Protein AF-A0A0F9E1B1-F1 (afdb_monomer_lite)

Organism: NCBI:txid412755

Structure (mmCIF, N/CA/C/O backbone):
data_AF-A0A0F9E1B1-F1
#
_entry.id   AF-A0A0F9E1B1-F1
#
loop_
_atom_site.group_PDB
_atom_site.id
_atom_site.type_symbol
_atom_site.label_atom_id
_atom_site.label_alt_id
_atom_site.label_comp_id
_atom_site.label_asym_id
_atom_site.label_entity_id
_atom_site.label_seq_id
_atom_site.pdbx_PDB_ins_code
_atom_site.Cartn_x
_atom_site.Cartn_y
_atom_site.Cartn_z
_atom_site.occupancy
_atom_site.B_iso_or_equiv
_atom_site.auth_seq_id
_atom_site.auth_comp_id
_atom_site.auth_asym_id
_atom_site.auth_atom_id
_atom_site.pdbx_PDB_model_num
ATOM 1 N N . MET A 1 1 ? 0.631 -19.830 5.873 1.00 94.25 1 MET A N 1
ATOM 2 C CA . MET A 1 1 ? 1.901 -19.089 6.091 1.00 94.25 1 MET A CA 1
ATOM 3 C C . MET A 1 1 ? 1.993 -17.886 5.156 1.00 94.25 1 MET A C 1
ATOM 5 O O . MET A 1 1 ? 1.383 -17.947 4.092 1.00 94.25 1 MET A O 1
ATOM 9 N N . PRO A 1 2 ? 2.698 -16.800 5.512 1.00 95.75 2 PRO A N 1
ATOM 10 C CA . PRO A 1 2 ? 2.913 -15.659 4.618 1.00 95.75 2 PRO A CA 1
ATOM 11 C C . PRO A 1 2 ? 3.791 -16.010 3.413 1.00 95.75 2 PRO A C 1
ATOM 13 O O . PRO A 1 2 ? 4.581 -16.956 3.460 1.00 95.75 2 PRO A O 1
ATOM 16 N N . LEU A 1 3 ? 3.688 -15.208 2.357 1.00 96.88 3 LEU A N 1
ATOM 17 C CA . LEU A 1 3 ? 4.561 -15.284 1.188 1.00 96.88 3 LEU A CA 1
ATOM 18 C C . LEU A 1 3 ? 5.184 -13.915 0.913 1.00 96.88 3 LEU A C 1
ATOM 20 O O . LEU A 1 3 ? 4.475 -12.920 0.784 1.00 96.88 3 LEU A O 1
ATOM 24 N N . GLU A 1 4 ? 6.505 -13.876 0.788 1.00 95.56 4 GLU A N 1
ATOM 25 C CA . GLU A 1 4 ? 7.270 -12.669 0.488 1.00 95.56 4 GLU A CA 1
ATOM 26 C C . GLU A 1 4 ? 7.873 -12.762 -0.911 1.00 95.56 4 GLU A C 1
ATOM 28 O O . GLU A 1 4 ? 8.700 -13.631 -1.186 1.00 95.56 4 GLU A O 1
ATOM 33 N N . LEU A 1 5 ? 7.505 -11.833 -1.787 1.00 95.88 5 LEU A N 1
ATOM 34 C CA . LEU A 1 5 ? 8.203 -11.607 -3.044 1.00 95.88 5 LEU A CA 1
ATOM 35 C C . LEU A 1 5 ? 9.275 -10.533 -2.820 1.00 95.88 5 LEU A C 1
ATOM 37 O O . LEU A 1 5 ? 8.965 -9.344 -2.745 1.00 95.88 5 LEU A O 1
ATOM 41 N N . SER A 1 6 ? 10.530 -10.951 -2.670 1.00 93.31 6 SER A N 1
ATOM 42 C CA . SER A 1 6 ? 11.659 -10.063 -2.386 1.00 93.31 6 SER A CA 1
ATOM 43 C C . SER A 1 6 ? 12.413 -9.740 -3.667 1.00 93.31 6 SER A C 1
ATOM 45 O O . SER A 1 6 ? 13.114 -10.595 -4.198 1.00 93.31 6 SER A O 1
ATOM 47 N N . LEU A 1 7 ? 12.290 -8.515 -4.175 1.00 91.38 7 LEU A N 1
ATOM 48 C CA . LEU A 1 7 ? 13.010 -8.094 -5.375 1.00 91.38 7 LEU A CA 1
ATOM 49 C C . LEU A 1 7 ? 14.440 -7.679 -4.981 1.00 91.38 7 LEU A C 1
ATOM 51 O O . LEU A 1 7 ? 14.621 -6.657 -4.301 1.00 91.38 7 LEU A O 1
ATOM 55 N N . PRO A 1 8 ? 15.471 -8.471 -5.343 1.00 85.69 8 PRO A N 1
ATOM 56 C CA . PRO A 1 8 ? 16.851 -8.185 -4.981 1.00 85.69 8 PRO A CA 1
ATOM 57 C C . PRO A 1 8 ? 17.369 -6.966 -5.741 1.00 85.69 8 PRO A C 1
ATOM 59 O O . PRO A 1 8 ? 16.770 -6.512 -6.711 1.00 85.69 8 PRO A O 1
ATOM 62 N N . ARG A 1 9 ? 18.511 -6.437 -5.304 1.00 73.44 9 ARG A N 1
ATOM 63 C CA . ARG A 1 9 ? 19.179 -5.317 -5.979 1.00 73.44 9 ARG A CA 1
ATOM 64 C C . ARG A 1 9 ? 19.860 -5.758 -7.264 1.00 73.44 9 ARG A C 1
ATOM 66 O O . ARG A 1 9 ? 20.325 -6.886 -7.354 1.00 73.44 9 ARG A O 1
ATOM 73 N N . GLU A 1 10 ? 20.013 -4.797 -8.163 1.00 64.56 10 GLU A N 1
ATOM 74 C CA . GLU A 1 10 ? 20.696 -4.912 -9.456 1.00 64.56 10 GLU A CA 1
ATOM 75 C C . GLU A 1 10 ? 22.151 -5.406 -9.338 1.00 64.56 10 GLU A C 1
ATOM 77 O O . GLU A 1 10 ? 22.645 -6.092 -10.224 1.00 64.56 10 GLU A O 1
ATOM 82 N N . ASP A 1 11 ? 22.833 -5.098 -8.228 1.00 59.62 11 ASP A N 1
ATOM 83 C CA . ASP A 1 11 ? 24.248 -5.416 -7.998 1.00 59.62 11 ASP A CA 1
ATOM 84 C C . ASP A 1 11 ? 24.483 -6.738 -7.249 1.00 59.62 11 ASP A C 1
ATOM 86 O O . ASP A 1 11 ? 25.622 -7.059 -6.903 1.00 59.62 11 ASP A O 1
ATOM 90 N N . ARG A 1 12 ? 23.426 -7.499 -6.928 1.00 62.09 12 ARG A N 1
ATOM 91 C CA . ARG A 1 12 ? 23.548 -8.743 -6.155 1.00 62.09 12 ARG A CA 1
ATOM 92 C C . ARG A 1 12 ? 22.834 -9.911 -6.809 1.00 62.09 12 ARG A C 1
ATOM 94 O O . ARG A 1 12 ? 21.703 -9.801 -7.269 1.00 62.09 12 ARG A O 1
ATOM 101 N N . SER A 1 13 ? 23.498 -11.062 -6.764 1.00 53.25 13 SER A N 1
ATOM 102 C CA . SER A 1 13 ? 22.931 -12.326 -7.210 1.00 53.25 13 SER A CA 1
ATOM 103 C C . SER A 1 13 ? 21.833 -12.830 -6.261 1.00 53.25 13 SER A C 1
ATOM 105 O O . SER A 1 13 ? 21.805 -12.534 -5.063 1.00 53.25 13 SER A O 1
ATOM 107 N N . TYR A 1 14 ? 20.936 -13.634 -6.826 1.00 63.28 14 TYR A N 1
ATOM 108 C CA . TYR A 1 14 ? 19.752 -14.268 -6.231 1.00 63.28 14 TYR A CA 1
ATOM 109 C C . TYR A 1 14 ? 20.038 -15.265 -5.091 1.00 63.28 14 TYR A C 1
ATOM 111 O O . TYR A 1 14 ? 19.111 -15.841 -4.529 1.00 63.28 14 TYR A O 1
ATOM 119 N N . TRP A 1 15 ? 21.303 -15.474 -4.713 1.00 56.62 15 TRP A N 1
ATOM 120 C CA . TRP A 1 15 ? 21.688 -16.522 -3.761 1.00 56.62 15 TRP A CA 1
ATOM 121 C C . TRP A 1 15 ? 21.310 -16.250 -2.308 1.00 56.62 15 TRP A C 1
ATOM 123 O O . TRP A 1 15 ? 21.339 -17.176 -1.498 1.00 56.62 15 TRP A O 1
ATOM 133 N N . ARG A 1 16 ? 21.001 -15.003 -1.931 1.00 63.19 16 ARG A N 1
ATOM 134 C CA . ARG A 1 16 ? 20.650 -14.677 -0.542 1.00 63.19 16 ARG A CA 1
ATOM 135 C C . ARG A 1 16 ? 19.546 -13.637 -0.465 1.00 63.19 16 ARG A C 1
ATOM 137 O O . ARG A 1 16 ? 19.748 -12.467 -0.791 1.00 63.19 16 ARG A O 1
ATOM 144 N N . THR A 1 17 ? 18.412 -14.063 0.078 1.00 68.94 17 THR A N 1
ATOM 145 C CA . THR A 1 17 ? 17.407 -13.171 0.651 1.00 68.94 17 THR A CA 1
ATOM 146 C C . THR A 1 17 ? 18.096 -12.223 1.635 1.00 68.94 17 THR A C 1
ATOM 148 O O . THR A 1 17 ? 18.730 -12.659 2.594 1.00 68.94 17 THR A O 1
ATOM 151 N N . GLN A 1 18 ? 18.031 -10.915 1.372 1.00 66.06 18 GLN A N 1
ATOM 152 C CA . GLN A 1 18 ? 18.779 -9.922 2.155 1.00 66.06 18 GLN A CA 1
ATOM 153 C C . GLN A 1 18 ? 18.255 -9.779 3.588 1.00 66.06 18 GLN A C 1
ATOM 155 O O . GLN A 1 18 ? 18.988 -9.348 4.477 1.00 66.06 18 GLN A O 1
ATOM 160 N N . TYR A 1 19 ? 16.975 -10.076 3.779 1.00 75.69 19 TYR A N 1
ATOM 161 C CA . TYR A 1 19 ? 16.244 -10.042 5.035 1.00 75.69 19 TYR A CA 1
ATOM 162 C C . TYR A 1 19 ? 14.958 -10.836 4.829 1.00 75.69 19 TYR A C 1
ATOM 164 O O . TYR A 1 19 ? 14.415 -10.873 3.727 1.00 75.69 19 TYR A O 1
ATOM 172 N N . ARG A 1 20 ? 14.474 -11.450 5.899 1.00 83.56 20 ARG A N 1
ATOM 173 C CA . ARG A 1 20 ? 13.157 -12.072 5.945 1.00 83.56 20 ARG A CA 1
ATOM 174 C C . ARG A 1 20 ? 12.279 -11.190 6.824 1.00 83.56 20 ARG A C 1
ATOM 176 O O . ARG A 1 20 ? 12.722 -10.795 7.903 1.00 83.56 20 ARG A O 1
ATOM 183 N N . ILE A 1 21 ? 11.091 -10.830 6.351 1.00 86.44 21 ILE A N 1
ATOM 184 C CA . ILE A 1 21 ? 10.163 -10.003 7.125 1.00 86.44 21 ILE A CA 1
ATOM 185 C C . ILE A 1 21 ? 9.514 -10.886 8.198 1.00 86.44 21 ILE A C 1
ATOM 187 O O . ILE A 1 21 ? 9.713 -10.660 9.388 1.00 86.44 21 ILE A O 1
ATOM 191 N N . GLU A 1 22 ? 8.858 -11.966 7.794 1.00 87.31 22 GLU A N 1
ATOM 192 C CA . GLU A 1 22 ? 8.081 -12.872 8.642 1.00 87.31 22 GLU A CA 1
ATOM 193 C C . GLU A 1 22 ? 8.826 -14.172 8.959 1.00 87.31 22 GLU A C 1
ATOM 195 O O . GLU A 1 22 ? 9.448 -14.772 8.092 1.00 87.31 22 GLU A O 1
ATOM 200 N N . ARG A 1 23 ? 8.776 -14.661 10.205 1.00 84.75 23 ARG A N 1
ATOM 201 C CA . ARG A 1 23 ? 9.562 -15.845 10.636 1.00 84.75 23 ARG A CA 1
ATOM 202 C C . ARG A 1 23 ? 9.235 -17.110 9.858 1.00 84.75 23 ARG A C 1
ATOM 204 O O . ARG A 1 23 ? 10.140 -17.870 9.505 1.00 84.75 23 ARG A O 1
ATOM 211 N N . ASP A 1 24 ? 7.955 -17.290 9.600 1.00 89.81 24 ASP A N 1
ATOM 212 C CA . ASP A 1 24 ? 7.327 -18.459 9.010 1.00 89.81 24 ASP A CA 1
ATOM 213 C C . ASP A 1 24 ? 7.006 -18.281 7.519 1.00 89.81 24 ASP A C 1
ATOM 215 O O . ASP A 1 24 ? 6.254 -19.080 6.966 1.00 89.81 24 ASP A O 1
ATOM 219 N N . SER A 1 25 ? 7.542 -17.252 6.852 1.00 92.94 25 SER A N 1
ATOM 220 C CA . SER A 1 25 ? 7.255 -17.028 5.437 1.00 92.94 25 SER A CA 1
ATOM 221 C C . SER A 1 25 ? 8.037 -17.930 4.493 1.00 92.94 25 SER A C 1
ATOM 223 O O . SER A 1 25 ? 9.188 -18.314 4.727 1.00 92.94 25 SER A O 1
ATOM 225 N N . ILE A 1 26 ? 7.408 -18.182 3.347 1.00 94.88 26 ILE A N 1
ATOM 226 C CA . ILE A 1 26 ? 8.116 -18.549 2.124 1.00 94.88 26 ILE A CA 1
ATOM 227 C C . ILE A 1 26 ? 8.623 -17.257 1.488 1.00 94.88 26 ILE A C 1
ATOM 229 O O . ILE A 1 26 ? 7.868 -16.294 1.365 1.00 94.88 26 ILE A O 1
ATOM 233 N N . VAL A 1 27 ? 9.886 -17.238 1.062 1.00 94.06 27 VAL A N 1
ATOM 234 C CA . VAL A 1 27 ? 10.467 -16.095 0.350 1.00 94.06 27 VAL A CA 1
ATOM 235 C C . VAL A 1 27 ? 10.839 -16.512 -1.064 1.00 94.06 27 VAL A C 1
ATOM 237 O O . VAL A 1 27 ? 11.616 -17.446 -1.253 1.00 94.06 27 VAL A O 1
ATOM 240 N N . ILE A 1 28 ? 10.311 -15.792 -2.049 1.00 93.94 28 ILE A N 1
ATOM 241 C CA . ILE A 1 28 ? 10.691 -15.903 -3.455 1.00 93.94 28 ILE A CA 1
ATOM 242 C C . ILE A 1 28 ? 11.566 -14.701 -3.791 1.00 93.94 28 ILE A C 1
ATOM 244 O O . ILE A 1 28 ? 11.131 -13.558 -3.657 1.00 93.94 28 ILE A O 1
ATOM 248 N N . THR A 1 29 ? 12.782 -14.970 -4.263 1.00 92.50 29 THR A N 1
ATOM 249 C CA . THR A 1 29 ? 13.746 -13.944 -4.681 1.00 92.50 29 THR A CA 1
ATOM 250 C C . THR A 1 29 ? 14.039 -14.129 -6.173 1.00 92.50 29 THR A C 1
ATOM 252 O O . THR A 1 29 ? 14.958 -14.865 -6.531 1.00 92.50 29 THR A O 1
ATOM 255 N N . PRO A 1 30 ? 13.216 -13.543 -7.059 1.00 90.50 30 PRO A N 1
ATOM 256 C CA . PRO A 1 30 ? 13.361 -13.682 -8.502 1.00 90.50 30 PRO A CA 1
ATOM 257 C C . PRO A 1 30 ? 14.564 -12.877 -9.006 1.00 90.50 30 PRO A C 1
ATOM 259 O O . PRO A 1 30 ? 15.171 -12.104 -8.266 1.00 90.50 30 PRO A O 1
ATOM 262 N N . TYR A 1 31 ? 14.893 -13.036 -10.288 1.00 85.69 31 TYR A N 1
ATOM 263 C CA . TYR A 1 31 ? 16.023 -12.352 -10.912 1.00 85.69 31 TYR A CA 1
ATOM 264 C C . TYR A 1 31 ? 15.608 -11.610 -12.187 1.00 85.69 31 TYR A C 1
ATOM 266 O O . TYR A 1 31 ? 14.869 -12.156 -13.010 1.00 85.69 31 TYR A O 1
ATOM 274 N N . ASP A 1 32 ? 16.079 -10.370 -12.340 1.00 86.25 32 ASP A N 1
ATOM 275 C CA . ASP A 1 32 ? 15.767 -9.463 -13.455 1.00 86.25 32 ASP A CA 1
ATOM 276 C C . ASP A 1 32 ? 17.015 -9.211 -14.317 1.00 86.25 32 ASP A C 1
ATOM 278 O O . ASP A 1 32 ? 17.620 -8.144 -14.293 1.00 86.25 32 ASP A O 1
ATOM 282 N N . PHE A 1 33 ? 17.468 -10.272 -14.983 1.00 80.25 33 PHE A N 1
ATOM 283 C CA . PHE A 1 33 ? 18.702 -10.348 -15.771 1.00 80.25 33 PHE A CA 1
ATOM 284 C C . PHE A 1 33 ? 18.493 -11.352 -16.921 1.00 80.25 33 PHE A C 1
ATOM 286 O O . PHE A 1 33 ? 17.696 -12.284 -16.747 1.00 80.25 33 PHE A O 1
ATOM 293 N N . PRO A 1 34 ? 19.198 -11.238 -18.069 1.00 76.94 34 PRO A N 1
ATOM 294 C CA . PRO A 1 34 ? 20.246 -10.259 -18.417 1.00 76.94 34 PRO A CA 1
ATOM 295 C C . PRO A 1 34 ? 19.740 -8.864 -18.768 1.00 76.94 34 PRO A C 1
ATOM 297 O O . PRO A 1 34 ? 20.512 -7.910 -18.754 1.00 76.94 34 PRO A O 1
ATOM 300 N N . VAL A 1 35 ? 18.449 -8.739 -19.058 1.00 82.19 35 VAL A N 1
ATOM 301 C CA . VAL A 1 35 ? 17.815 -7.454 -19.332 1.00 82.19 35 VAL A CA 1
ATOM 302 C C . VAL A 1 35 ? 17.268 -6.906 -18.024 1.00 82.19 35 VAL A C 1
ATOM 304 O O . VAL A 1 35 ? 16.489 -7.573 -17.353 1.00 82.19 35 VAL A O 1
ATOM 307 N N . GLU A 1 36 ? 17.664 -5.689 -17.679 1.00 85.88 36 GLU A N 1
ATOM 308 C CA . GLU A 1 36 ? 17.099 -4.950 -16.557 1.00 85.88 36 GLU A CA 1
ATOM 309 C C . GLU A 1 36 ? 15.718 -4.423 -16.970 1.00 85.88 36 GLU A C 1
ATOM 311 O O . GLU A 1 36 ? 15.594 -3.355 -17.563 1.00 85.88 36 GLU A O 1
ATOM 316 N N . THR A 1 37 ? 14.671 -5.209 -16.721 1.00 90.62 37 THR A N 1
ATOM 317 C CA . THR A 1 37 ? 13.297 -4.897 -17.157 1.00 90.62 37 THR A CA 1
ATOM 318 C C . THR A 1 37 ? 12.535 -4.003 -16.180 1.00 90.62 37 THR A C 1
ATOM 320 O O . THR A 1 37 ? 11.336 -3.760 -16.355 1.00 90.62 37 THR A O 1
ATOM 323 N N . TRP A 1 38 ? 13.215 -3.577 -15.111 1.00 90.38 38 TRP A N 1
ATOM 324 C CA . TRP A 1 38 ? 12.654 -2.834 -13.981 1.00 90.38 38 TRP A CA 1
ATOM 325 C C . TRP A 1 38 ? 11.461 -3.555 -13.367 1.00 90.38 38 TRP A C 1
ATOM 327 O O . TRP A 1 38 ? 10.506 -2.943 -12.894 1.00 90.38 38 TRP A O 1
ATOM 337 N N . TRP A 1 39 ? 11.536 -4.887 -13.376 1.00 93.25 39 TRP A N 1
ATOM 338 C CA . TRP A 1 39 ? 10.505 -5.796 -12.886 1.00 93.25 39 TRP A CA 1
ATOM 339 C C . TRP A 1 39 ? 9.149 -5.704 -13.598 1.00 93.25 39 TRP A C 1
ATOM 341 O O . TRP A 1 39 ? 8.200 -6.356 -13.162 1.00 93.25 39 TRP A O 1
ATOM 351 N N . TYR A 1 40 ? 9.059 -4.969 -14.709 1.00 95.69 40 TYR A N 1
ATOM 352 C CA . TYR A 1 40 ? 7.859 -4.896 -15.537 1.00 95.69 40 TYR A CA 1
ATOM 353 C C . TYR A 1 40 ? 7.973 -5.819 -16.752 1.00 95.69 40 TYR A C 1
ATOM 355 O O . TYR A 1 40 ? 7.259 -6.819 -16.864 1.00 95.69 40 TYR A O 1
ATOM 363 N N . GLY A 1 41 ? 8.909 -5.527 -17.654 1.00 95.62 41 GLY A N 1
ATOM 364 C CA . GLY A 1 41 ? 9.058 -6.234 -18.921 1.00 95.62 41 GLY A CA 1
ATOM 365 C C . GLY A 1 41 ? 9.856 -5.435 -19.947 1.00 95.62 41 GLY A C 1
ATOM 366 O O . GLY A 1 41 ? 10.597 -4.523 -19.588 1.00 95.62 41 GLY A O 1
ATOM 367 N N . TYR A 1 42 ? 9.748 -5.788 -21.223 1.00 96.75 42 TYR A N 1
ATOM 368 C CA . TYR A 1 42 ? 10.582 -5.206 -22.276 1.00 96.75 42 TYR A CA 1
ATOM 369 C C . TYR A 1 42 ? 9.862 -5.145 -23.621 1.00 96.75 42 TYR A C 1
ATOM 371 O O . TYR A 1 42 ? 8.837 -5.800 -23.832 1.00 96.75 42 TYR A O 1
ATOM 379 N N . HIS A 1 43 ? 10.396 -4.318 -24.519 1.00 97.75 43 HIS A N 1
ATOM 380 C CA . HIS A 1 43 ? 9.921 -4.192 -25.888 1.00 97.75 43 HIS A CA 1
ATOM 381 C C . HIS A 1 43 ? 10.112 -5.499 -26.665 1.00 97.75 43 HIS A C 1
ATOM 383 O O . HIS A 1 43 ? 11.197 -6.071 -26.639 1.00 97.75 43 HIS A O 1
ATOM 389 N N . GLU A 1 44 ? 9.113 -5.963 -27.416 1.00 97.31 44 GLU A N 1
ATOM 390 C CA . GLU A 1 44 ? 9.213 -7.243 -28.146 1.00 97.31 44 GLU A CA 1
ATOM 391 C C . GLU A 1 44 ? 10.267 -7.254 -29.269 1.00 97.31 44 GLU A C 1
ATOM 393 O O . GLU A 1 44 ? 10.720 -8.312 -29.694 1.00 97.31 44 GLU A O 1
ATOM 398 N N . ALA A 1 45 ? 10.687 -6.071 -29.719 1.00 97.06 45 ALA A N 1
ATOM 399 C CA . ALA A 1 45 ? 11.797 -5.899 -30.659 1.00 97.06 45 ALA A CA 1
ATOM 400 C C . ALA A 1 45 ? 13.192 -5.864 -29.997 1.00 97.06 45 ALA A C 1
ATOM 402 O O . ALA A 1 45 ? 14.196 -5.837 -30.712 1.00 97.06 45 ALA A O 1
ATOM 403 N N . LEU A 1 46 ? 13.291 -5.842 -28.662 1.00 95.62 46 LEU A N 1
ATOM 404 C CA . LEU A 1 46 ? 14.576 -5.772 -27.962 1.00 95.62 46 LEU A CA 1
ATOM 405 C C . LEU A 1 46 ? 15.437 -7.005 -28.271 1.00 95.62 46 LEU A C 1
ATOM 407 O O . LEU A 1 46 ? 14.996 -8.137 -28.095 1.00 95.62 46 LEU A O 1
ATOM 411 N N . GLY A 1 47 ? 16.679 -6.778 -28.708 1.00 94.19 47 GLY A N 1
ATOM 412 C CA . GLY A 1 47 ? 17.591 -7.857 -29.109 1.00 94.19 47 GLY A CA 1
ATOM 413 C C . GLY A 1 47 ? 17.267 -8.478 -30.473 1.00 94.19 47 GLY A C 1
ATOM 414 O O . GLY A 1 47 ? 17.804 -9.529 -30.805 1.00 94.19 47 GLY A O 1
ATOM 415 N N . THR A 1 48 ? 16.401 -7.839 -31.265 1.00 95.50 48 THR A N 1
ATOM 416 C CA . THR A 1 48 ? 16.063 -8.247 -32.637 1.00 95.50 48 THR A CA 1
ATOM 417 C C . THR A 1 48 ? 16.484 -7.168 -33.643 1.00 95.50 48 THR A C 1
ATOM 419 O O . THR A 1 48 ? 16.911 -6.084 -33.253 1.00 95.50 48 THR A O 1
ATOM 422 N N . LEU A 1 49 ? 16.324 -7.435 -34.944 1.00 96.50 49 LEU A N 1
ATOM 423 C CA . LEU A 1 49 ? 16.534 -6.444 -36.012 1.00 96.50 49 LEU A CA 1
ATOM 424 C C . LEU A 1 49 ? 15.294 -5.572 -36.299 1.00 96.50 49 LEU A C 1
ATOM 426 O O . LEU A 1 49 ? 15.318 -4.754 -37.217 1.00 96.50 49 LEU A O 1
ATOM 430 N N . LYS A 1 50 ? 14.191 -5.750 -35.557 1.00 97.50 50 LYS A N 1
ATOM 431 C CA . LYS A 1 50 ? 12.960 -4.970 -35.753 1.00 97.50 50 LYS A CA 1
ATOM 432 C C . LYS A 1 50 ? 13.078 -3.585 -35.121 1.00 97.50 50 LYS A C 1
ATOM 434 O O . LYS A 1 50 ? 13.708 -3.406 -34.080 1.00 97.50 50 LYS A O 1
ATOM 439 N N . SER A 1 51 ? 12.398 -2.606 -35.713 1.00 96.19 51 SER A N 1
ATOM 440 C CA . SER A 1 51 ? 12.261 -1.282 -35.106 1.00 96.19 51 SER A CA 1
ATOM 441 C C . SER A 1 51 ? 11.348 -1.347 -33.882 1.00 96.19 51 SER A C 1
ATOM 443 O O . SER A 1 51 ? 10.337 -2.048 -33.885 1.00 96.19 51 SER A O 1
ATOM 445 N N . PHE A 1 52 ? 11.640 -0.546 -32.855 1.00 95.44 52 PHE A N 1
ATOM 446 C CA . PHE A 1 52 ? 10.738 -0.394 -31.708 1.00 95.44 52 PHE A CA 1
ATOM 447 C C . PHE A 1 52 ? 9.379 0.196 -32.120 1.00 95.44 52 PHE A C 1
ATOM 449 O O . PHE A 1 52 ? 8.371 -0.048 -31.477 1.00 95.44 52 PHE A O 1
ATOM 456 N N . ARG A 1 53 ? 9.307 0.900 -33.256 1.00 93.56 53 ARG A N 1
ATOM 457 C CA . ARG A 1 53 ? 8.032 1.399 -33.797 1.00 93.56 53 ARG A CA 1
ATOM 458 C C . ARG A 1 53 ? 7.114 0.293 -34.331 1.00 93.56 53 ARG A C 1
ATOM 460 O O . ARG A 1 53 ? 5.961 0.569 -34.631 1.00 93.56 53 ARG A O 1
ATOM 467 N N . GLN A 1 54 ? 7.622 -0.928 -34.496 1.00 95.31 54 GLN A N 1
ATOM 468 C CA . GLN A 1 54 ? 6.887 -2.065 -35.060 1.00 95.31 54 GLN A CA 1
ATOM 469 C C . GLN A 1 54 ? 6.349 -3.019 -33.987 1.00 95.31 54 GLN A C 1
ATOM 471 O O . GLN A 1 54 ? 5.954 -4.136 -34.321 1.00 95.31 54 GLN A O 1
ATOM 476 N N . GLY A 1 55 ? 6.374 -2.629 -32.712 1.00 96.19 55 GLY A N 1
ATOM 477 C CA . GLY A 1 55 ? 5.925 -3.501 -31.640 1.00 96.19 55 GLY A CA 1
ATOM 478 C C . GLY A 1 55 ? 5.429 -2.773 -30.403 1.00 96.19 55 GLY A C 1
ATOM 479 O O . GLY A 1 55 ? 5.203 -1.565 -30.407 1.00 96.19 55 GLY A O 1
ATOM 480 N N . ILE A 1 56 ? 5.234 -3.560 -29.352 1.00 98.12 56 ILE A N 1
ATOM 481 C CA . ILE A 1 56 ? 4.756 -3.115 -28.047 1.00 98.12 56 ILE A CA 1
ATOM 482 C C . ILE A 1 56 ? 5.707 -3.537 -26.923 1.00 98.12 56 ILE A C 1
ATOM 484 O O . ILE A 1 56 ? 6.492 -4.488 -27.043 1.00 98.12 56 ILE A O 1
ATOM 488 N N . VAL A 1 57 ? 5.600 -2.856 -25.782 1.00 98.06 57 VAL A N 1
ATOM 489 C CA . VAL A 1 57 ? 6.203 -3.316 -24.526 1.00 98.06 57 VAL A CA 1
ATOM 490 C C . VAL A 1 57 ? 5.279 -4.332 -23.874 1.00 98.06 57 VAL A C 1
ATOM 492 O O . VAL A 1 57 ? 4.100 -4.070 -23.656 1.00 98.06 57 VAL A O 1
ATOM 495 N N . ARG A 1 58 ? 5.812 -5.501 -23.521 1.00 97.88 58 ARG A N 1
ATOM 496 C CA . ARG A 1 58 ? 5.046 -6.549 -22.837 1.00 97.88 58 ARG A CA 1
ATOM 497 C C . ARG A 1 58 ? 5.557 -6.726 -21.422 1.00 97.88 58 ARG A C 1
ATOM 499 O O . ARG A 1 58 ? 6.765 -6.753 -21.192 1.00 97.88 58 ARG A O 1
ATOM 506 N N . ASN A 1 59 ? 4.641 -6.939 -20.483 1.00 97.19 59 ASN A N 1
ATOM 507 C CA . ASN A 1 59 ? 4.929 -7.136 -19.063 1.00 97.19 59 ASN A CA 1
ATOM 508 C C . ASN A 1 59 ? 5.431 -8.561 -18.739 1.00 97.19 59 ASN A C 1
ATOM 510 O O . ASN A 1 59 ? 4.964 -9.217 -17.807 1.00 97.19 59 ASN A O 1
ATOM 514 N N . TYR A 1 60 ? 6.371 -9.077 -19.538 1.00 96.44 60 TYR A N 1
ATOM 515 C CA . TYR A 1 60 ? 6.889 -10.443 -19.420 1.00 96.44 60 TYR A CA 1
ATOM 516 C C . TYR A 1 60 ? 7.409 -10.763 -18.017 1.00 96.44 60 TYR A C 1
ATOM 518 O O . TYR A 1 60 ? 7.103 -11.824 -17.464 1.00 96.44 60 TYR A O 1
ATOM 526 N N . THR A 1 61 ? 8.173 -9.842 -17.428 1.00 95.81 61 THR A N 1
ATOM 527 C CA . THR A 1 61 ? 8.742 -10.029 -16.094 1.00 95.81 61 THR A CA 1
ATOM 528 C C . THR A 1 61 ? 7.646 -10.026 -15.043 1.00 95.81 61 THR A C 1
ATOM 530 O O . THR A 1 61 ? 7.585 -10.955 -14.245 1.00 95.81 61 THR A O 1
ATOM 533 N N . GLU A 1 62 ? 6.732 -9.061 -15.094 1.00 96.81 62 GLU A N 1
ATOM 534 C CA . GLU A 1 62 ? 5.593 -8.957 -14.185 1.00 96.81 62 GLU A CA 1
ATOM 535 C C . GLU A 1 62 ? 4.738 -10.236 -14.186 1.00 96.81 62 GLU A C 1
ATOM 537 O O . GLU A 1 62 ? 4.487 -10.821 -13.131 1.00 96.81 62 GLU A O 1
ATOM 542 N N . ARG A 1 63 ? 4.367 -10.743 -15.372 1.00 97.44 63 ARG A N 1
ATOM 543 C CA . ARG A 1 63 ? 3.608 -11.999 -15.515 1.00 97.44 63 ARG A CA 1
ATOM 544 C C . ARG A 1 63 ? 4.344 -13.184 -14.893 1.00 97.44 63 ARG A C 1
ATOM 546 O O . ARG A 1 63 ? 3.727 -13.989 -14.199 1.00 97.44 63 ARG A O 1
ATOM 553 N N . ARG A 1 64 ? 5.662 -13.280 -15.098 1.00 96.94 64 ARG A N 1
ATOM 554 C CA . ARG A 1 64 ? 6.499 -14.327 -14.492 1.00 96.94 64 ARG A CA 1
ATOM 555 C C . ARG A 1 64 ? 6.518 -14.228 -12.963 1.00 96.94 64 ARG A C 1
ATOM 557 O O . ARG A 1 64 ? 6.411 -15.250 -12.292 1.00 96.94 64 ARG A O 1
ATOM 564 N N . LEU A 1 65 ? 6.623 -13.020 -12.406 1.00 97.12 65 LEU A N 1
ATOM 565 C CA . LEU A 1 65 ? 6.588 -12.797 -10.954 1.00 97.12 65 LEU A CA 1
ATOM 566 C C . LEU A 1 65 ? 5.259 -13.257 -10.346 1.00 97.12 65 LEU A C 1
ATOM 568 O O . LEU A 1 65 ? 5.248 -13.972 -9.345 1.00 97.12 65 LEU A O 1
ATOM 572 N N . LEU A 1 66 ? 4.143 -12.890 -10.978 1.00 98.38 66 LEU A N 1
ATOM 573 C CA . LEU A 1 66 ? 2.806 -13.300 -10.548 1.00 98.38 66 LEU A CA 1
ATOM 574 C C . LEU A 1 66 ? 2.601 -14.809 -10.684 1.00 98.38 66 LEU A C 1
ATOM 576 O O . LEU A 1 66 ? 2.002 -15.427 -9.805 1.00 98.38 66 LEU A O 1
ATOM 580 N N . TRP A 1 67 ? 3.150 -15.417 -11.737 1.00 98.19 67 TRP A N 1
ATOM 581 C CA . TRP A 1 67 ? 3.140 -16.866 -11.900 1.00 98.19 67 TRP A CA 1
ATOM 582 C C . TRP A 1 67 ? 3.902 -17.573 -10.774 1.00 98.19 67 TRP A C 1
ATOM 584 O O . TRP A 1 67 ? 3.392 -18.550 -10.234 1.00 98.19 67 TRP A O 1
ATOM 594 N N . PHE A 1 68 ? 5.068 -17.067 -10.352 1.00 97.75 68 PHE A N 1
ATOM 595 C CA . PHE A 1 68 ? 5.789 -17.629 -9.202 1.00 97.75 68 PHE A CA 1
ATOM 596 C C . PHE A 1 68 ? 4.998 -17.513 -7.896 1.00 97.75 68 PHE A C 1
ATOM 598 O O . PHE A 1 68 ? 4.981 -18.461 -7.111 1.00 97.75 68 PHE A O 1
ATOM 605 N N . VAL A 1 69 ? 4.325 -16.380 -7.670 1.00 98.38 69 VAL A N 1
ATOM 606 C CA . VAL A 1 69 ? 3.449 -16.190 -6.503 1.00 98.38 69 VAL A CA 1
ATOM 607 C C . VAL A 1 69 ? 2.315 -17.215 -6.503 1.00 98.38 69 VAL A C 1
ATOM 609 O O . VAL A 1 69 ? 2.085 -17.879 -5.491 1.00 98.38 69 VAL A O 1
ATOM 612 N N . ASP A 1 70 ? 1.629 -17.382 -7.635 1.00 98.50 70 ASP A N 1
ATOM 613 C CA . ASP A 1 70 ? 0.546 -18.357 -7.759 1.00 98.50 70 ASP A CA 1
ATOM 614 C C . ASP A 1 70 ? 1.044 -19.804 -7.625 1.00 98.50 70 ASP A C 1
ATOM 616 O O . ASP A 1 70 ? 0.454 -20.594 -6.886 1.00 98.50 70 ASP A O 1
ATOM 620 N N . TRP A 1 71 ? 2.153 -20.148 -8.283 1.00 98.25 71 TRP A N 1
ATOM 621 C CA . TRP A 1 71 ? 2.785 -21.461 -8.182 1.00 98.25 71 TRP A CA 1
ATOM 622 C C . TRP A 1 71 ? 3.121 -21.812 -6.731 1.00 98.25 71 TRP A C 1
ATOM 624 O O . TRP A 1 71 ? 2.752 -22.889 -6.259 1.00 98.25 71 TRP A O 1
ATOM 634 N N . ALA A 1 72 ? 3.754 -20.896 -5.993 1.00 98.25 72 ALA A N 1
ATOM 635 C CA . ALA A 1 72 ? 4.079 -21.129 -4.592 1.00 98.25 72 ALA A CA 1
ATOM 636 C C . ALA A 1 72 ? 2.820 -21.296 -3.736 1.00 98.25 72 ALA A C 1
ATOM 638 O O . ALA A 1 72 ? 2.769 -22.179 -2.881 1.00 98.25 72 ALA A O 1
ATOM 639 N N . ALA A 1 73 ? 1.777 -20.507 -4.004 1.00 98.00 73 ALA A N 1
ATOM 640 C CA . ALA A 1 73 ? 0.510 -20.634 -3.299 1.00 98.00 73 ALA A CA 1
ATOM 641 C C . ALA A 1 73 ? -0.260 -21.925 -3.617 1.00 98.00 73 ALA A C 1
ATOM 643 O O . ALA A 1 73 ? -1.094 -22.336 -2.817 1.00 98.00 73 ALA A O 1
ATOM 644 N N . ARG A 1 74 ? 0.008 -22.571 -4.758 1.00 98.19 74 ARG A N 1
ATOM 645 C CA . ARG A 1 74 ? -0.500 -23.915 -5.073 1.00 98.19 74 ARG A CA 1
ATOM 646 C C . ARG A 1 74 ? 0.354 -25.025 -4.465 1.00 98.19 74 ARG A C 1
ATOM 648 O O . ARG A 1 74 ? -0.172 -26.082 -4.134 1.00 98.19 74 ARG A O 1
ATOM 655 N N . LYS A 1 75 ? 1.666 -24.811 -4.346 1.00 98.50 75 LYS A N 1
ATOM 656 C CA . LYS A 1 75 ? 2.621 -25.824 -3.875 1.00 98.50 75 LYS A CA 1
ATOM 657 C C . LYS A 1 75 ? 2.679 -25.940 -2.350 1.00 98.50 75 LYS A C 1
ATOM 659 O O . LYS A 1 75 ? 2.926 -27.030 -1.840 1.00 98.50 75 LYS A O 1
ATOM 664 N N . TRP A 1 76 ? 2.471 -24.837 -1.637 1.00 98.12 76 TRP A N 1
ATOM 665 C CA . TRP A 1 76 ? 2.572 -24.748 -0.180 1.00 98.12 76 TRP A CA 1
ATOM 666 C C . TRP A 1 76 ? 1.323 -24.089 0.419 1.00 98.12 76 TRP A C 1
ATOM 668 O O . TRP A 1 76 ? 0.616 -23.384 -0.300 1.00 98.12 76 TRP A O 1
ATOM 678 N N . PRO A 1 77 ? 1.050 -24.251 1.731 1.00 97.44 77 PRO A N 1
ATOM 679 C CA . PRO A 1 77 ? -0.127 -23.674 2.392 1.00 97.44 77 PRO A CA 1
ATOM 680 C C . PRO A 1 77 ? 0.031 -22.160 2.647 1.00 97.44 77 PRO A C 1
ATOM 682 O O . PRO A 1 77 ? -0.012 -21.669 3.784 1.00 97.44 77 PRO A O 1
ATOM 685 N N . VAL A 1 78 ? 0.267 -21.402 1.577 1.00 97.94 78 VAL A N 1
ATOM 686 C CA . VAL A 1 78 ? 0.357 -19.943 1.595 1.00 97.94 78 VAL A CA 1
ATOM 687 C C . VAL A 1 78 ? -1.021 -19.357 1.879 1.00 97.94 78 VAL A C 1
ATOM 689 O O . VAL A 1 78 ? -2.005 -19.671 1.214 1.00 97.94 78 VAL A O 1
ATOM 692 N N . ASP A 1 79 ? -1.077 -18.436 2.834 1.00 97.56 79 ASP A N 1
ATOM 693 C CA . ASP A 1 79 ? -2.235 -17.575 3.020 1.00 97.56 79 ASP A CA 1
ATOM 694 C C . ASP A 1 79 ? -2.200 -16.480 1.946 1.00 97.56 79 ASP A C 1
ATOM 696 O O . ASP A 1 79 ? -1.394 -15.548 2.008 1.00 97.56 79 ASP A O 1
ATOM 700 N N . ARG A 1 80 ? -3.087 -16.583 0.949 1.00 97.94 80 ARG A N 1
ATOM 701 C CA . ARG A 1 80 ? -3.189 -15.617 -0.159 1.00 97.94 80 ARG A CA 1
ATOM 702 C C . ARG A 1 80 ? -3.562 -14.203 0.303 1.00 97.94 80 ARG A C 1
ATOM 704 O O . ARG A 1 80 ? -3.381 -13.252 -0.460 1.00 97.94 80 ARG A O 1
ATOM 711 N N . ASN A 1 81 ? -4.044 -14.033 1.534 1.00 97.75 81 ASN A N 1
ATOM 712 C CA . ASN A 1 81 ? -4.284 -12.723 2.129 1.00 97.75 81 ASN A CA 1
ATOM 713 C C . ASN A 1 81 ? -3.030 -12.120 2.771 1.00 97.75 81 ASN A C 1
ATOM 715 O O . ASN A 1 81 ? -3.070 -10.947 3.129 1.00 97.75 81 ASN A O 1
ATOM 719 N N . ARG A 1 82 ? -1.930 -12.876 2.879 1.00 96.50 82 ARG A N 1
ATOM 720 C CA . ARG A 1 82 ? -0.635 -12.473 3.456 1.00 96.50 82 ARG A CA 1
ATOM 721 C C . ARG A 1 82 ? 0.511 -12.618 2.451 1.00 96.50 82 ARG A C 1
ATOM 723 O O . ARG A 1 82 ? 1.598 -13.085 2.789 1.00 96.50 82 ARG A O 1
ATOM 730 N N . VAL A 1 83 ? 0.261 -12.214 1.207 1.00 97.94 83 VAL A N 1
ATOM 731 C CA . VAL A 1 83 ? 1.305 -12.071 0.185 1.00 97.94 83 VAL A CA 1
ATOM 732 C C . VAL A 1 83 ? 1.814 -10.636 0.214 1.00 97.94 83 VAL A C 1
ATOM 734 O O . VAL A 1 83 ? 1.025 -9.705 0.071 1.00 97.94 83 VAL A O 1
ATOM 737 N N . LEU A 1 84 ? 3.115 -10.434 0.380 1.00 96.62 84 LEU A N 1
ATOM 738 C CA . LEU A 1 84 ? 3.741 -9.114 0.347 1.00 96.62 84 LEU A CA 1
ATOM 739 C C . LEU A 1 84 ? 4.801 -9.041 -0.744 1.00 96.62 84 LEU A C 1
ATOM 741 O O . LEU A 1 84 ? 5.401 -10.050 -1.111 1.00 96.62 84 LEU A O 1
ATOM 745 N N . VAL A 1 85 ? 5.043 -7.834 -1.242 1.00 96.56 85 VAL A N 1
ATOM 746 C CA . VAL A 1 85 ? 6.184 -7.539 -2.111 1.00 96.56 85 VAL A CA 1
ATOM 747 C C . VAL A 1 85 ? 7.114 -6.579 -1.391 1.00 96.56 85 VAL A C 1
ATOM 749 O O . VAL A 1 85 ? 6.673 -5.651 -0.709 1.00 96.56 85 VAL A O 1
ATOM 752 N N . THR A 1 86 ? 8.412 -6.823 -1.498 1.00 93.44 86 THR A N 1
ATOM 753 C CA . THR A 1 86 ? 9.411 -6.038 -0.790 1.00 93.44 86 THR A CA 1
ATOM 754 C C . THR A 1 86 ? 10.656 -5.819 -1.624 1.00 93.44 86 THR A C 1
ATOM 756 O O . THR A 1 86 ? 11.070 -6.678 -2.401 1.00 93.44 86 THR A O 1
ATOM 759 N N . ALA A 1 87 ? 11.271 -4.660 -1.444 1.00 89.94 87 ALA A N 1
ATOM 760 C CA . ALA A 1 87 ? 12.561 -4.334 -2.016 1.00 89.94 87 ALA A CA 1
ATOM 761 C C . ALA A 1 87 ? 13.261 -3.342 -1.098 1.00 89.94 87 ALA A C 1
ATOM 763 O O . ALA A 1 87 ? 12.708 -2.301 -0.754 1.00 89.94 87 ALA A O 1
ATOM 764 N N . VAL A 1 88 ? 14.495 -3.643 -0.696 1.00 80.38 88 VAL A N 1
ATOM 765 C CA . VAL A 1 88 ? 15.250 -2.786 0.224 1.00 80.38 88 VAL A CA 1
ATOM 766 C C . VAL A 1 88 ? 16.676 -2.628 -0.273 1.00 80.38 88 VAL A C 1
ATOM 768 O O . VAL A 1 88 ? 17.398 -3.598 -0.537 1.00 80.38 88 VAL A O 1
ATOM 771 N N . ARG A 1 89 ? 17.131 -1.377 -0.320 1.00 73.06 89 ARG A N 1
ATOM 772 C CA . ARG A 1 89 ? 18.546 -1.060 -0.499 1.00 73.06 89 ARG A CA 1
ATOM 773 C C . ARG A 1 89 ? 19.291 -1.103 0.845 1.00 73.06 89 ARG A C 1
ATOM 775 O O . ARG A 1 89 ? 18.767 -0.735 1.890 1.00 73.06 89 ARG A O 1
ATOM 782 N N . ARG A 1 90 ? 20.557 -1.526 0.861 1.00 63.19 90 ARG A N 1
ATOM 783 C CA . ARG A 1 90 ? 21.459 -1.333 2.008 1.00 63.19 90 ARG A CA 1
ATOM 784 C C . ARG A 1 90 ? 21.919 0.079 1.771 1.00 63.19 90 ARG A C 1
ATOM 786 O O . ARG A 1 90 ? 22.553 0.335 0.755 1.00 63.19 90 ARG A O 1
ATOM 793 N N . SER A 1 91 ? 21.576 0.959 2.696 1.00 53.38 91 SER A N 1
ATOM 794 C CA . SER A 1 91 ? 22.324 2.186 2.906 1.00 53.38 91 SER A CA 1
ATOM 795 C C . SER A 1 91 ? 23.780 1.754 3.127 1.00 53.38 91 SER A C 1
ATOM 797 O O . SER A 1 91 ? 24.128 1.279 4.208 1.00 53.38 91 SER A O 1
ATOM 799 N N . SER A 1 92 ? 24.606 1.728 2.077 1.00 49.91 92 SER A N 1
ATOM 800 C CA . SER A 1 92 ? 26.052 1.635 2.251 1.00 49.91 92 SER A CA 1
ATOM 801 C C . SER A 1 92 ? 26.436 2.902 3.010 1.00 49.91 92 SER A C 1
ATOM 803 O O . SER A 1 92 ? 26.101 4.010 2.593 1.00 49.91 92 SER A O 1
ATOM 805 N N . GLY A 1 93 ? 27.017 2.724 4.197 1.00 45.16 93 GLY A N 1
ATOM 806 C CA . GLY A 1 93 ? 27.251 3.766 5.202 1.00 45.16 93 GLY A CA 1
ATOM 807 C C . GLY A 1 93 ? 28.297 4.818 4.825 1.00 45.16 93 GLY A C 1
ATOM 808 O O . GLY A 1 93 ? 28.969 5.328 5.707 1.00 45.16 93 GLY A O 1
ATOM 809 N N . GLY A 1 94 ? 28.455 5.139 3.541 1.00 46.53 94 GLY A N 1
ATOM 810 C CA . GLY A 1 94 ? 29.270 6.255 3.081 1.00 46.53 94 GLY A CA 1
ATOM 811 C C . GLY A 1 94 ? 28.392 7.474 2.822 1.00 46.53 94 GLY A C 1
ATOM 812 O O . GLY A 1 94 ? 27.458 7.408 2.020 1.00 46.53 94 GLY A O 1
ATOM 813 N N . ALA A 1 95 ? 28.718 8.598 3.460 1.00 44.19 95 ALA A N 1
ATOM 814 C CA . ALA A 1 95 ? 28.148 9.912 3.152 1.00 44.19 95 ALA A CA 1
ATOM 815 C C . ALA A 1 95 ? 28.408 10.354 1.690 1.00 44.19 95 ALA A C 1
ATOM 817 O O . ALA A 1 95 ? 27.727 11.242 1.197 1.00 44.19 95 ALA A O 1
ATOM 818 N N . GLY A 1 96 ? 29.326 9.685 0.980 1.00 42.16 96 GLY A N 1
ATOM 819 C CA . GLY A 1 96 ? 29.604 9.860 -0.452 1.00 42.16 96 GLY A CA 1
ATOM 820 C C . GLY A 1 96 ? 29.101 8.725 -1.355 1.00 42.16 96 GLY A C 1
ATOM 821 O O . GLY A 1 96 ? 29.493 8.646 -2.515 1.00 42.16 96 GLY A O 1
ATOM 822 N N . GLY A 1 97 ? 28.262 7.815 -0.843 1.00 43.25 97 GLY A N 1
ATOM 823 C CA . GLY A 1 97 ? 27.650 6.744 -1.632 1.00 43.25 97 GLY A CA 1
ATOM 824 C C . GLY A 1 97 ? 26.631 7.324 -2.603 1.00 43.25 97 GLY A C 1
ATOM 825 O O . GLY A 1 97 ? 25.470 7.491 -2.238 1.00 43.25 97 GLY A O 1
ATOM 826 N N . SER A 1 98 ? 27.133 7.671 -3.786 1.00 43.53 98 SER A N 1
ATOM 827 C CA . SER A 1 98 ? 26.459 8.263 -4.931 1.00 43.53 98 SER A CA 1
ATOM 828 C C . SER A 1 98 ? 24.961 7.951 -5.014 1.00 43.53 98 SER A C 1
ATOM 830 O O . SER A 1 98 ? 24.509 6.815 -4.860 1.00 43.53 98 SER A O 1
ATOM 832 N N . TRP A 1 99 ? 24.205 8.982 -5.378 1.00 46.00 99 TRP A N 1
ATOM 833 C CA . TRP A 1 99 ? 22.846 8.930 -5.917 1.00 46.00 99 TRP A CA 1
ATOM 834 C C . TRP A 1 99 ? 22.714 8.000 -7.153 1.00 46.00 99 TRP A C 1
ATOM 836 O O . TRP A 1 99 ? 21.636 7.892 -7.735 1.00 46.00 99 TRP A O 1
ATOM 846 N N . SER A 1 100 ? 23.788 7.286 -7.517 1.00 44.34 100 SER A N 1
ATOM 847 C CA . SER A 1 100 ? 23.864 6.216 -8.498 1.00 44.34 100 SER A CA 1
ATOM 848 C C . SER A 1 100 ? 22.922 5.034 -8.196 1.00 44.34 100 SER A C 1
ATOM 850 O O . SER A 1 100 ? 22.887 4.484 -7.089 1.00 44.34 100 SER A O 1
ATOM 852 N N . THR A 1 101 ? 22.122 4.555 -9.149 1.00 48.78 101 THR A N 1
ATOM 853 C CA . THR A 1 101 ? 21.614 5.268 -10.340 1.00 48.78 101 THR A CA 1
ATOM 854 C C . THR A 1 101 ? 20.331 4.655 -10.885 1.00 48.78 101 THR A C 1
ATOM 856 O O . THR A 1 101 ? 19.974 4.961 -12.014 1.00 48.78 101 THR A O 1
ATOM 859 N N . ARG A 1 102 ? 19.644 3.752 -10.176 1.00 61.88 102 ARG A N 1
ATOM 860 C CA . ARG A 1 102 ? 18.542 3.026 -10.818 1.00 61.88 102 ARG A CA 1
ATOM 861 C C . ARG A 1 102 ? 17.381 2.770 -9.866 1.00 61.88 102 ARG A C 1
ATOM 863 O O . ARG A 1 102 ? 16.350 3.406 -10.014 1.00 61.88 102 ARG A O 1
ATOM 870 N N . GLY A 1 103 ? 17.547 2.034 -8.769 1.00 62.56 103 GLY A N 1
ATOM 871 C CA . GLY A 1 103 ? 16.389 1.829 -7.877 1.00 62.56 103 GLY A CA 1
ATOM 872 C C . GLY A 1 103 ? 15.297 1.016 -8.580 1.00 62.56 103 GLY A C 1
ATOM 873 O O . GLY A 1 103 ? 14.108 1.174 -8.292 1.00 62.56 103 GLY A O 1
ATOM 874 N N . CYS A 1 104 ? 15.723 0.131 -9.486 1.00 78.56 104 CYS A N 1
ATOM 875 C CA . CYS A 1 104 ? 14.870 -0.763 -10.251 1.00 78.56 104 CYS A CA 1
ATOM 876 C C . CYS A 1 104 ? 13.994 -1.577 -9.326 1.00 78.56 104 CYS A C 1
ATOM 878 O O . CYS A 1 104 ? 12.793 -1.645 -9.523 1.00 78.56 104 CYS A O 1
ATOM 880 N N . SER A 1 105 ? 14.578 -2.161 -8.280 1.00 87.00 105 SER A N 1
ATOM 881 C CA . SER A 1 105 ? 13.873 -3.074 -7.379 1.00 87.00 105 SER A CA 1
ATOM 882 C C . SER A 1 105 ? 12.862 -2.367 -6.489 1.00 87.00 105 SER A C 1
ATOM 884 O O . SER A 1 105 ? 11.765 -2.876 -6.285 1.00 87.00 105 SER A O 1
ATOM 886 N N . THR A 1 106 ? 13.207 -1.188 -5.969 1.00 88.88 106 THR A N 1
ATOM 887 C CA . THR A 1 106 ? 12.329 -0.401 -5.089 1.00 88.88 106 THR A CA 1
ATOM 888 C C . THR A 1 106 ? 11.188 0.237 -5.866 1.00 88.88 106 THR A C 1
ATOM 890 O O . THR A 1 106 ? 10.056 0.221 -5.391 1.00 88.88 106 THR A O 1
ATOM 893 N N . GLY A 1 107 ? 11.453 0.727 -7.081 1.00 91.38 107 GLY A N 1
ATOM 894 C CA . GLY A 1 107 ? 10.399 1.054 -8.036 1.00 91.38 107 GLY A CA 1
ATOM 895 C C . GLY A 1 107 ? 9.567 -0.184 -8.379 1.00 91.38 107 GLY A C 1
ATOM 896 O O . GLY A 1 107 ? 8.365 -0.189 -8.159 1.00 91.38 107 GLY A O 1
ATOM 897 N N . GLY A 1 108 ? 10.202 -1.262 -8.829 1.00 93.75 108 GLY A N 1
ATOM 898 C CA . GLY A 1 108 ? 9.537 -2.456 -9.349 1.00 93.75 108 GLY A CA 1
ATOM 899 C C . GLY A 1 108 ? 8.585 -3.095 -8.345 1.00 93.75 108 GLY A C 1
ATOM 900 O O . GLY A 1 108 ? 7.463 -3.441 -8.694 1.00 93.75 108 GLY A O 1
ATOM 901 N N . ALA A 1 109 ? 8.977 -3.167 -7.070 1.00 95.31 109 ALA A N 1
ATOM 902 C CA . ALA A 1 109 ? 8.113 -3.655 -5.998 1.00 95.31 109 ALA A CA 1
ATOM 903 C C . ALA A 1 109 ? 6.907 -2.733 -5.761 1.00 95.31 109 ALA A C 1
ATOM 905 O O . ALA A 1 109 ? 5.798 -3.224 -5.544 1.00 95.31 109 ALA A O 1
ATOM 906 N N . LEU A 1 110 ? 7.108 -1.412 -5.825 1.00 96.75 110 LEU A N 1
ATOM 907 C CA . LEU A 1 110 ? 6.031 -0.431 -5.699 1.00 96.75 110 LEU A CA 1
ATOM 908 C C . LEU A 1 110 ? 5.041 -0.541 -6.870 1.00 96.75 110 LEU A C 1
ATOM 910 O O . LEU A 1 110 ? 3.836 -0.638 -6.639 1.00 96.75 110 LEU A O 1
ATOM 914 N N . HIS A 1 111 ? 5.548 -0.589 -8.106 1.00 97.44 111 HIS A N 1
ATOM 915 C CA . HIS A 1 111 ? 4.751 -0.719 -9.331 1.00 97.44 111 HIS A CA 1
ATOM 916 C C . HIS A 1 111 ? 3.970 -2.030 -9.369 1.00 97.44 111 HIS A C 1
ATOM 918 O O . HIS A 1 111 ? 2.742 -2.004 -9.478 1.00 97.44 111 HIS A O 1
ATOM 924 N N . LEU A 1 112 ? 4.656 -3.162 -9.189 1.00 98.00 112 LEU A N 1
ATOM 925 C CA . LEU A 1 112 ? 4.043 -4.489 -9.150 1.00 98.00 112 LEU A CA 1
ATOM 926 C C . LEU A 1 112 ? 2.951 -4.556 -8.078 1.00 98.00 112 LEU A C 1
ATOM 928 O O . LEU A 1 112 ? 1.834 -4.998 -8.344 1.00 98.00 112 LEU A O 1
ATOM 932 N N . GLY A 1 113 ? 3.262 -4.089 -6.868 1.00 98.00 113 GLY A N 1
ATOM 933 C CA . GLY A 1 113 ? 2.347 -4.139 -5.738 1.00 98.00 113 GLY A CA 1
ATOM 934 C C . GLY A 1 113 ? 1.050 -3.365 -5.974 1.00 98.00 113 GLY A C 1
ATOM 935 O O . GLY A 1 113 ? -0.036 -3.888 -5.725 1.00 98.00 113 GLY A O 1
ATOM 936 N N . LEU A 1 114 ? 1.151 -2.125 -6.461 1.00 97.94 114 LEU A N 1
ATOM 937 C CA . LEU A 1 114 ? -0.007 -1.247 -6.652 1.00 97.94 114 LEU A CA 1
ATOM 938 C C . LEU A 1 114 ? -0.881 -1.680 -7.827 1.00 97.94 114 LEU A C 1
ATOM 940 O O . LEU A 1 114 ? -2.111 -1.686 -7.718 1.00 97.94 114 LEU A O 1
ATOM 944 N N . ARG A 1 115 ? -0.260 -2.076 -8.940 1.00 97.38 115 ARG A N 1
ATOM 945 C CA . ARG A 1 115 ? -0.985 -2.539 -10.129 1.00 97.38 115 ARG A CA 1
ATOM 946 C C . ARG A 1 115 ? -1.693 -3.865 -9.883 1.00 97.38 115 ARG A C 1
ATOM 948 O O . ARG A 1 115 ? -2.815 -4.056 -10.345 1.00 97.38 115 ARG A O 1
ATOM 955 N N . HIS A 1 116 ? -1.100 -4.726 -9.057 1.00 98.00 116 HIS A N 1
ATOM 956 C CA . HIS A 1 116 ? -1.655 -6.024 -8.670 1.00 98.00 116 HIS A CA 1
ATOM 957 C C . HIS A 1 116 ? -2.169 -6.019 -7.229 1.00 98.00 116 HIS A C 1
ATOM 959 O O . HIS A 1 116 ? -1.962 -6.962 -6.465 1.00 98.00 116 HIS A O 1
ATOM 965 N N . ARG A 1 117 ? -2.907 -4.966 -6.853 1.00 97.12 117 ARG A N 1
ATOM 966 C CA . ARG A 1 117 ? -3.507 -4.779 -5.514 1.00 97.12 117 ARG A CA 1
ATOM 967 C C . ARG A 1 117 ? -4.360 -5.952 -5.010 1.00 97.12 117 ARG A C 1
ATOM 969 O O . ARG A 1 117 ? -4.490 -6.160 -3.809 1.00 97.12 117 ARG A O 1
ATOM 976 N N . LYS A 1 118 ? -4.909 -6.764 -5.922 1.00 97.62 118 LYS A N 1
ATOM 977 C CA . LYS A 1 118 ? -5.653 -8.000 -5.610 1.00 97.62 118 LYS A CA 1
ATOM 978 C C . LYS A 1 118 ? -4.754 -9.211 -5.328 1.00 97.62 118 LYS A C 1
ATOM 980 O O . LYS A 1 118 ? -5.269 -10.311 -5.145 1.00 97.62 118 LYS A O 1
ATOM 985 N N . VAL A 1 119 ? -3.440 -9.040 -5.300 1.00 98.44 119 VAL A N 1
ATOM 986 C CA . VAL A 1 119 ? -2.468 -10.080 -4.943 1.00 98.44 119 VAL A CA 1
ATOM 987 C C . VAL A 1 119 ? -1.805 -9.717 -3.620 1.00 98.44 119 VAL A C 1
ATOM 989 O O . VAL A 1 119 ? -1.796 -10.533 -2.700 1.00 98.44 119 VAL A O 1
ATOM 992 N N . PHE A 1 120 ? -1.328 -8.478 -3.489 1.00 98.44 120 PHE A N 1
ATOM 993 C CA . PHE A 1 120 ? -0.479 -8.063 -2.374 1.00 98.44 120 PHE A CA 1
ATOM 994 C C . PHE A 1 120 ? -1.257 -7.407 -1.226 1.00 98.44 120 PHE A C 1
ATOM 996 O O . PHE A 1 120 ? -2.059 -6.501 -1.427 1.00 98.44 120 PHE A O 1
ATOM 1003 N N . SER A 1 121 ? -1.003 -7.834 0.010 1.00 97.69 121 SER A N 1
ATOM 1004 C CA . SER A 1 121 ? -1.539 -7.204 1.222 1.00 97.69 121 SER A CA 1
ATOM 1005 C C . SER A 1 121 ? -0.742 -5.967 1.629 1.00 97.69 121 SER A C 1
ATOM 1007 O O . SER A 1 121 ? -1.310 -5.014 2.178 1.00 97.69 121 SER A O 1
ATOM 1009 N N . SER A 1 122 ? 0.561 -5.966 1.339 1.00 97.19 122 SER A N 1
ATOM 1010 C CA . SER A 1 122 ? 1.478 -4.874 1.645 1.00 97.19 122 SER A CA 1
ATOM 1011 C C . SER A 1 122 ? 2.646 -4.794 0.663 1.00 97.19 122 SER A C 1
ATOM 1013 O O . SER A 1 122 ? 3.027 -5.781 0.029 1.00 97.19 122 SER A O 1
ATOM 1015 N N . ILE A 1 123 ? 3.203 -3.590 0.573 1.00 96.94 123 ILE A N 1
ATOM 1016 C CA . ILE A 1 123 ? 4.366 -3.220 -0.223 1.00 96.94 123 ILE A CA 1
ATOM 1017 C C . ILE A 1 123 ? 5.371 -2.602 0.743 1.00 96.94 123 ILE A C 1
ATOM 1019 O O . ILE A 1 123 ? 5.068 -1.597 1.384 1.00 96.94 123 ILE A O 1
ATOM 1023 N N . GLN A 1 124 ? 6.549 -3.206 0.863 1.00 93.56 124 GLN A N 1
ATOM 1024 C CA . GLN A 1 124 ? 7.585 -2.772 1.798 1.00 93.56 124 GLN A CA 1
ATOM 1025 C C . GLN A 1 124 ? 8.806 -2.269 1.034 1.00 93.56 124 GLN A C 1
ATOM 1027 O O . GLN A 1 124 ? 9.567 -3.058 0.476 1.00 93.56 124 GLN A O 1
ATOM 1032 N N . ILE A 1 125 ? 9.002 -0.953 0.997 1.00 91.19 125 ILE A N 1
ATOM 1033 C CA . ILE A 1 125 ? 10.084 -0.347 0.222 1.00 91.19 125 ILE A CA 1
ATOM 1034 C C . ILE A 1 125 ? 11.104 0.316 1.135 1.00 91.19 125 ILE A C 1
ATOM 1036 O O . ILE A 1 125 ? 10.798 1.245 1.884 1.00 91.19 125 ILE A O 1
ATOM 1040 N N . GLY A 1 126 ? 12.350 -0.125 1.011 1.00 86.06 126 GLY A N 1
ATOM 1041 C CA . GLY A 1 126 ? 13.497 0.489 1.655 1.00 86.06 126 GLY A CA 1
ATOM 1042 C C . GLY A 1 126 ? 14.339 1.289 0.672 1.00 86.06 126 GLY A C 1
ATOM 1043 O O . GLY A 1 126 ? 15.046 0.697 -0.143 1.00 86.06 126 GLY A O 1
ATOM 1044 N N . TYR A 1 127 ? 14.359 2.607 0.856 1.00 80.94 127 TYR A N 1
ATOM 1045 C CA . TYR A 1 127 ? 15.148 3.605 0.122 1.00 80.94 127 TYR A CA 1
ATOM 1046 C C . TYR A 1 127 ? 14.747 3.838 -1.344 1.00 80.94 127 TYR A C 1
ATOM 1048 O O . TYR A 1 127 ? 14.969 2.993 -2.200 1.00 80.94 127 TYR A O 1
ATOM 1056 N N . ASN A 1 128 ? 14.307 5.063 -1.654 1.00 76.12 128 ASN A N 1
ATOM 1057 C CA . ASN A 1 128 ? 14.192 5.621 -3.011 1.00 76.12 128 ASN A CA 1
ATOM 1058 C C . ASN A 1 128 ? 13.287 4.805 -3.954 1.00 76.12 128 ASN A C 1
ATOM 1060 O O . ASN A 1 128 ? 13.762 4.220 -4.928 1.00 76.12 128 ASN A O 1
ATOM 1064 N N . ALA A 1 129 ? 11.979 4.766 -3.685 1.00 85.56 129 ALA A N 1
ATOM 1065 C CA . ALA A 1 129 ? 11.025 4.291 -4.690 1.00 85.56 129 ALA A CA 1
ATOM 1066 C C . ALA A 1 129 ? 10.827 5.343 -5.790 1.00 85.56 129 ALA A C 1
ATOM 1068 O O . ALA A 1 129 ? 11.011 6.535 -5.538 1.00 85.56 129 ALA A O 1
ATOM 1069 N N . ARG A 1 130 ? 10.421 4.896 -6.978 1.00 90.50 130 ARG A N 1
ATOM 1070 C CA . ARG A 1 130 ? 10.211 5.738 -8.161 1.00 90.50 130 ARG A CA 1
ATOM 1071 C C . ARG A 1 130 ? 8.749 5.659 -8.605 1.00 90.50 130 ARG A C 1
ATOM 1073 O O . ARG A 1 130 ? 8.405 4.707 -9.306 1.00 90.50 130 ARG A O 1
ATOM 1080 N N . PRO A 1 131 ? 7.862 6.558 -8.141 1.00 93.88 131 PRO A N 1
ATOM 1081 C CA . PRO A 1 131 ? 6.456 6.534 -8.533 1.00 93.88 131 PRO A CA 1
ATOM 1082 C C . PRO A 1 131 ? 6.224 6.776 -10.028 1.00 93.88 131 PRO A C 1
ATOM 1084 O O . PRO A 1 131 ? 5.205 6.332 -10.547 1.00 93.88 131 PRO A O 1
ATOM 1087 N N . ASP A 1 132 ? 7.146 7.458 -10.710 1.00 94.44 132 ASP A N 1
ATOM 1088 C CA . ASP A 1 132 ? 7.029 7.779 -12.133 1.00 94.44 132 ASP A CA 1
ATOM 1089 C C . ASP A 1 132 ? 8.361 7.518 -12.842 1.00 94.44 132 ASP A C 1
ATOM 1091 O O . ASP A 1 132 ? 9.351 8.226 -12.642 1.00 94.44 132 ASP A O 1
ATOM 1095 N N . TYR A 1 133 ? 8.400 6.476 -13.674 1.00 92.31 133 TYR A N 1
ATOM 1096 C CA . TYR A 1 133 ? 9.632 6.129 -14.373 1.00 92.31 133 TYR A CA 1
ATOM 1097 C C . TYR A 1 133 ? 10.003 7.109 -15.483 1.00 92.31 133 TYR A C 1
ATOM 1099 O O . TYR A 1 133 ? 11.196 7.317 -15.716 1.00 92.31 133 TYR A O 1
ATOM 1107 N N . ALA A 1 134 ? 9.020 7.724 -16.141 1.00 90.81 134 ALA A N 1
ATOM 1108 C CA . ALA A 1 134 ? 9.276 8.651 -17.237 1.00 90.81 134 ALA A CA 1
ATOM 1109 C C . ALA A 1 134 ? 10.008 9.897 -16.732 1.00 90.81 134 ALA A C 1
ATOM 1111 O O . ALA A 1 134 ? 10.970 10.354 -17.340 1.00 90.81 134 ALA A O 1
ATOM 1112 N N . ALA A 1 135 ? 9.587 10.410 -15.579 1.00 87.62 135 ALA A N 1
ATOM 1113 C CA . ALA A 1 135 ? 10.160 11.626 -15.021 1.00 87.62 135 ALA A CA 1
ATOM 1114 C C . ALA A 1 135 ? 11.481 11.401 -14.263 1.00 87.62 135 ALA A C 1
ATOM 1116 O O . ALA A 1 135 ? 12.258 12.338 -14.097 1.00 87.62 135 ALA A O 1
ATOM 1117 N N . GLU A 1 136 ? 11.746 10.186 -13.771 1.00 83.25 136 GLU A N 1
ATOM 1118 C CA . GLU A 1 136 ? 12.873 9.956 -12.856 1.00 83.25 136 GLU A CA 1
ATOM 1119 C C . GLU A 1 136 ? 14.037 9.166 -13.454 1.00 83.25 136 GLU A C 1
ATOM 1121 O O . GLU A 1 136 ? 15.169 9.315 -12.989 1.00 83.25 136 GLU A O 1
ATOM 1126 N N . VAL A 1 137 ? 13.765 8.255 -14.394 1.00 81.12 137 VAL A N 1
ATOM 1127 C CA . VAL A 1 137 ? 14.731 7.220 -14.809 1.00 81.12 137 VAL A CA 1
ATOM 1128 C C . VAL A 1 137 ? 14.635 6.867 -16.297 1.00 81.12 137 VAL A C 1
ATOM 1130 O O . VAL A 1 137 ? 15.190 5.847 -16.718 1.00 81.12 137 VAL A O 1
ATOM 1133 N N . ALA A 1 138 ? 13.967 7.701 -17.103 1.00 81.62 138 ALA A N 1
ATOM 1134 C CA . ALA A 1 138 ? 13.720 7.432 -18.518 1.00 81.62 138 ALA A CA 1
ATOM 1135 C C . ALA A 1 138 ? 14.992 7.054 -19.285 1.00 81.62 138 ALA A C 1
ATOM 1137 O O . ALA A 1 138 ? 14.977 6.063 -20.007 1.00 81.62 138 ALA A O 1
ATOM 1138 N N . ASP A 1 139 ? 16.113 7.740 -19.056 1.00 85.12 139 ASP A N 1
ATOM 1139 C CA . ASP A 1 139 ? 17.382 7.480 -19.752 1.00 85.12 139 ASP A CA 1
ATOM 1140 C C . ASP A 1 139 ? 17.866 6.030 -19.637 1.00 85.12 139 ASP A C 1
ATOM 1142 O O . ASP A 1 139 ? 18.399 5.456 -20.590 1.00 85.12 139 ASP A O 1
ATOM 1146 N N . SER A 1 140 ? 17.646 5.404 -18.477 1.00 83.19 140 SER A N 1
ATOM 1147 C CA . SER A 1 140 ? 17.991 3.995 -18.272 1.00 83.19 140 SER A CA 1
ATOM 1148 C C . SER A 1 140 ? 17.035 3.046 -19.002 1.00 83.19 140 SER A C 1
ATOM 1150 O O . SER A 1 140 ? 17.433 1.951 -19.393 1.00 83.19 140 SER A O 1
ATOM 1152 N N . MET A 1 141 ? 15.801 3.496 -19.235 1.00 89.31 141 MET A N 1
ATOM 1153 C CA . MET A 1 141 ? 14.676 2.718 -19.747 1.00 89.31 141 MET A CA 1
ATOM 1154 C C . MET A 1 141 ? 14.398 2.866 -21.232 1.00 89.31 141 MET A C 1
ATOM 1156 O O . MET A 1 141 ? 13.847 1.947 -21.838 1.00 89.31 141 MET A O 1
ATOM 1160 N N . ILE A 1 142 ? 14.906 3.918 -21.867 1.00 93.75 142 ILE A N 1
ATOM 1161 C CA . ILE A 1 142 ? 14.802 4.115 -23.317 1.00 93.75 142 ILE A CA 1
ATOM 1162 C C . ILE A 1 142 ? 15.349 2.910 -24.095 1.00 93.75 142 ILE A C 1
ATOM 1164 O O . ILE A 1 142 ? 14.779 2.524 -25.112 1.00 93.75 142 ILE A O 1
ATOM 1168 N N . LYS A 1 143 ? 16.415 2.263 -23.608 1.00 92.06 143 LYS A N 1
ATOM 1169 C CA . LYS A 1 143 ? 17.004 1.081 -24.265 1.00 92.06 143 LYS A CA 1
ATOM 1170 C C . LYS A 1 143 ? 16.117 -0.165 -24.200 1.00 92.06 143 LYS A C 1
ATOM 1172 O O . LYS A 1 143 ? 16.302 -1.066 -25.008 1.00 92.06 143 LYS A O 1
ATOM 1177 N N . VAL A 1 144 ? 15.190 -0.229 -23.244 1.00 93.94 144 VAL A N 1
ATOM 1178 C CA . VAL A 1 144 ? 14.352 -1.408 -22.970 1.00 93.94 144 VAL A CA 1
ATOM 1179 C C . VAL A 1 144 ? 12.922 -1.205 -23.467 1.00 93.94 144 VAL A C 1
ATOM 1181 O O . VAL A 1 144 ? 12.304 -2.154 -23.946 1.00 93.94 144 VAL A O 1
ATOM 1184 N N . TRP A 1 145 ? 12.404 0.020 -23.375 1.00 96.12 145 TRP A N 1
ATOM 1185 C CA . TRP A 1 145 ? 11.014 0.367 -23.680 1.00 96.12 145 TRP A CA 1
ATOM 1186 C C . TRP A 1 145 ? 10.853 1.312 -24.874 1.00 96.12 145 TRP A C 1
ATOM 1188 O O . TRP A 1 145 ? 9.763 1.403 -25.428 1.00 96.12 145 TRP A O 1
ATOM 1198 N N . GLY A 1 146 ? 11.927 1.983 -25.296 1.00 95.50 146 GLY A N 1
ATOM 1199 C CA . GLY A 1 146 ? 11.879 3.076 -26.266 1.00 95.50 146 GLY A CA 1
ATOM 1200 C C . GLY A 1 146 ? 11.595 4.423 -25.611 1.00 95.50 146 GLY A C 1
ATOM 1201 O O . GLY A 1 146 ? 11.367 4.507 -24.408 1.00 95.50 146 GLY A O 1
ATOM 1202 N N . LYS A 1 147 ? 11.658 5.503 -26.391 1.00 94.69 147 LYS A N 1
ATOM 1203 C CA . LYS A 1 147 ? 11.505 6.861 -25.854 1.00 94.69 147 LYS A CA 1
ATOM 1204 C C . LYS A 1 147 ? 10.048 7.204 -25.515 1.00 94.69 147 LYS A C 1
ATOM 1206 O O . LYS A 1 147 ? 9.157 6.694 -26.195 1.00 94.69 147 LYS A O 1
ATOM 1211 N N . PRO A 1 148 ? 9.782 8.066 -24.513 1.00 93.94 148 PRO A N 1
ATOM 1212 C CA . PRO A 1 148 ? 8.427 8.527 -24.208 1.00 93.94 148 PRO A CA 1
ATOM 1213 C C . PRO A 1 148 ? 7.667 9.072 -25.420 1.00 93.94 148 PRO A C 1
ATOM 1215 O O . PRO A 1 148 ? 6.533 8.666 -25.658 1.00 93.94 148 PRO A O 1
ATOM 1218 N N . GLU A 1 149 ? 8.320 9.884 -26.252 1.00 94.50 149 GLU A N 1
ATOM 1219 C CA . GLU A 1 149 ? 7.729 10.485 -27.454 1.00 94.50 149 GLU A CA 1
ATOM 1220 C C . GLU A 1 149 ? 7.449 9.488 -28.591 1.00 94.50 149 GLU A C 1
ATOM 1222 O O . GLU A 1 149 ? 6.896 9.856 -29.624 1.00 94.50 149 GLU A O 1
ATOM 1227 N N . TRP A 1 150 ? 7.855 8.222 -28.451 1.00 95.38 150 TRP A N 1
ATOM 1228 C CA . TRP A 1 150 ? 7.493 7.178 -29.415 1.00 95.38 150 TRP A CA 1
ATOM 1229 C C . TRP A 1 150 ? 6.113 6.586 -29.142 1.00 95.38 150 TRP A C 1
ATOM 1231 O O . TRP A 1 150 ? 5.628 5.825 -29.974 1.00 95.38 150 TRP A O 1
ATOM 1241 N N . GLU A 1 151 ? 5.511 6.910 -27.992 1.00 95.88 151 GLU A N 1
ATOM 1242 C CA . GLU A 1 151 ? 4.166 6.485 -27.591 1.00 95.88 151 GLU A CA 1
ATOM 1243 C C . GLU A 1 151 ? 3.932 4.972 -27.718 1.00 95.88 151 GLU A C 1
ATOM 1245 O O . GLU A 1 151 ? 2.823 4.514 -28.009 1.00 95.88 151 GLU A O 1
ATOM 1250 N N . ILE A 1 152 ? 4.984 4.181 -27.483 1.00 97.06 152 ILE A N 1
ATOM 1251 C CA . ILE A 1 152 ? 4.916 2.728 -27.610 1.00 97.06 152 ILE A CA 1
ATOM 1252 C C . ILE A 1 152 ? 3.915 2.177 -26.603 1.00 97.06 152 ILE A C 1
ATOM 1254 O O . ILE A 1 152 ? 3.998 2.433 -25.395 1.00 97.06 152 ILE A O 1
ATOM 1258 N N . LYS A 1 153 ? 2.966 1.405 -27.131 1.00 98.06 153 LYS A N 1
ATOM 1259 C CA . LYS A 1 153 ? 1.867 0.838 -26.362 1.00 98.06 153 LYS A CA 1
ATOM 1260 C C . LYS A 1 153 ? 2.294 -0.403 -25.585 1.00 98.06 153 LYS A C 1
ATOM 1262 O O . LYS A 1 153 ? 3.316 -1.029 -25.869 1.00 98.06 153 LYS A O 1
ATOM 1267 N N . THR A 1 154 ? 1.484 -0.747 -24.597 1.00 97.75 154 THR A N 1
ATOM 1268 C CA . THR A 1 154 ? 1.509 -2.014 -23.873 1.00 97.75 154 THR A CA 1
ATOM 1269 C C . THR A 1 154 ? 0.375 -2.920 -24.355 1.00 97.75 154 THR A C 1
ATOM 1271 O O . THR A 1 154 ? -0.419 -2.562 -25.227 1.00 97.75 154 THR A O 1
ATOM 1274 N N . ASP A 1 155 ? 0.253 -4.094 -23.743 1.00 95.56 155 ASP A N 1
ATOM 1275 C CA . ASP A 1 155 ? -0.888 -4.994 -23.904 1.00 95.56 155 ASP A CA 1
ATOM 1276 C C . ASP A 1 155 ? -2.220 -4.419 -23.387 1.00 95.56 155 ASP A C 1
ATOM 1278 O O . ASP A 1 155 ? -3.277 -4.932 -23.749 1.00 95.56 155 ASP A O 1
ATOM 1282 N N . THR A 1 156 ? -2.193 -3.350 -22.584 1.00 95.69 156 THR A N 1
ATOM 1283 C CA . THR A 1 156 ? -3.394 -2.642 -22.103 1.00 95.69 156 THR A CA 1
ATOM 1284 C C . THR A 1 156 ? -3.835 -1.511 -23.037 1.00 95.69 156 THR A C 1
ATOM 1286 O O . THR A 1 156 ? -4.840 -0.854 -22.774 1.00 95.69 156 THR A O 1
ATOM 1289 N N . GLY A 1 157 ? -3.083 -1.251 -24.112 1.00 96.94 157 GLY A N 1
ATOM 1290 C CA . GLY A 1 157 ? -3.330 -0.151 -25.048 1.00 96.94 157 GLY A CA 1
ATOM 1291 C C . GLY A 1 157 ? -2.863 1.227 -24.558 1.00 96.94 157 GLY A C 1
ATOM 1292 O O . GLY A 1 157 ? -2.887 2.182 -25.334 1.00 96.94 157 GLY A O 1
ATOM 1293 N N . LYS A 1 158 ? -2.393 1.350 -23.309 1.00 97.44 158 LYS A N 1
ATOM 1294 C CA . LYS A 1 158 ? -1.727 2.563 -22.803 1.00 97.44 158 LYS A CA 1
ATOM 1295 C C . LYS A 1 158 ? -0.275 2.604 -23.253 1.00 97.44 158 LYS A C 1
ATOM 1297 O O . LYS A 1 158 ? 0.284 1.575 -23.623 1.00 97.44 158 LYS A O 1
ATOM 1302 N N . THR A 1 159 ? 0.368 3.768 -23.205 1.00 97.62 159 THR A N 1
ATOM 1303 C CA . THR A 1 159 ? 1.834 3.780 -23.308 1.00 97.62 159 THR A CA 1
ATOM 1304 C C . THR A 1 159 ? 2.455 3.166 -22.052 1.00 97.62 159 THR A C 1
ATOM 1306 O O . THR A 1 159 ? 1.881 3.246 -20.965 1.00 97.62 159 THR A O 1
ATOM 1309 N N . VAL A 1 160 ? 3.645 2.572 -22.169 1.00 96.44 160 VAL A N 1
ATOM 1310 C CA . VAL A 1 160 ? 4.362 2.008 -21.003 1.00 96.44 160 VAL A CA 1
ATOM 1311 C C . VAL A 1 160 ? 4.615 3.049 -19.907 1.00 96.44 160 VAL A C 1
ATOM 1313 O O . VAL A 1 160 ? 4.519 2.745 -18.721 1.00 96.44 160 VAL A O 1
ATOM 1316 N N . TRP A 1 161 ? 4.878 4.291 -20.303 1.00 96.69 161 TRP A N 1
ATOM 1317 C CA . TRP A 1 161 ? 5.152 5.405 -19.403 1.00 96.69 161 TRP A CA 1
ATOM 1318 C C . TRP A 1 161 ? 3.907 5.869 -18.642 1.00 96.69 161 TRP A C 1
ATOM 1320 O O . TRP A 1 161 ? 3.989 6.147 -17.450 1.00 96.69 161 TRP A O 1
ATOM 1330 N N . GLU A 1 162 ? 2.741 5.889 -19.293 1.00 96.69 162 GLU A N 1
ATOM 1331 C CA . GLU A 1 162 ? 1.461 6.155 -18.623 1.00 96.69 162 GLU A CA 1
ATOM 1332 C C . GLU A 1 162 ? 1.034 4.998 -17.718 1.00 96.69 162 GLU A C 1
ATOM 1334 O O . GLU A 1 162 ? 0.553 5.223 -16.608 1.00 96.69 162 GLU A O 1
ATOM 1339 N N . GLU A 1 163 ? 1.204 3.758 -18.185 1.00 96.19 163 GLU A N 1
ATOM 1340 C CA . GLU A 1 163 ? 0.889 2.540 -17.432 1.00 96.19 163 GLU A CA 1
ATOM 1341 C C . GLU A 1 163 ? 1.716 2.456 -16.132 1.00 96.19 163 GLU A C 1
ATOM 1343 O O . GLU A 1 163 ? 1.235 1.947 -15.117 1.00 96.19 163 GLU A O 1
ATOM 1348 N N . LEU A 1 164 ? 2.938 2.999 -16.148 1.00 96.00 164 LEU A N 1
ATOM 1349 C CA . LEU A 1 164 ? 3.875 3.061 -15.023 1.00 96.00 164 LEU A CA 1
ATOM 1350 C C . LEU A 1 164 ? 3.968 4.468 -14.403 1.00 96.00 164 LEU A C 1
ATOM 1352 O O . LEU A 1 164 ? 5.006 4.842 -13.858 1.00 96.00 164 LEU A O 1
ATOM 1356 N N . ASN A 1 165 ? 2.888 5.252 -14.444 1.00 97.50 165 ASN A N 1
ATOM 1357 C CA . ASN A 1 165 ? 2.768 6.483 -13.664 1.00 97.50 165 ASN A CA 1
ATOM 1358 C C . ASN A 1 165 ? 1.875 6.249 -12.436 1.00 97.50 165 ASN A C 1
ATOM 1360 O O . ASN A 1 165 ? 0.645 6.323 -12.506 1.00 97.50 165 ASN A O 1
ATOM 1364 N N . LEU A 1 166 ? 2.484 5.972 -11.281 1.00 97.62 166 LEU A N 1
ATOM 1365 C CA . LEU A 1 166 ? 1.742 5.636 -10.062 1.00 97.62 166 LEU A CA 1
ATOM 1366 C C . LEU A 1 166 ? 1.050 6.836 -9.423 1.00 97.62 166 LEU A C 1
ATOM 1368 O O . LEU A 1 166 ? 0.056 6.653 -8.721 1.00 97.62 166 LEU A O 1
ATOM 1372 N N . VAL A 1 167 ? 1.542 8.055 -9.661 1.00 96.88 167 VAL A N 1
ATOM 1373 C CA . VAL A 1 167 ? 0.868 9.275 -9.196 1.00 96.88 167 VAL A CA 1
ATOM 1374 C C . VAL A 1 167 ? -0.489 9.387 -9.885 1.00 96.88 167 VAL A C 1
ATOM 1376 O O . VAL A 1 167 ? -1.512 9.510 -9.209 1.00 96.88 167 VAL A O 1
ATOM 1379 N N . LYS A 1 168 ? -0.504 9.256 -11.218 1.00 97.56 168 LYS A N 1
ATOM 1380 C CA . LYS A 1 168 ? -1.726 9.261 -12.029 1.00 97.56 168 LYS A CA 1
ATOM 1381 C C . LYS A 1 168 ? -2.638 8.086 -11.675 1.00 97.56 168 LYS A C 1
ATOM 1383 O O . LYS A 1 168 ? -3.813 8.301 -11.392 1.00 97.56 168 LYS A O 1
ATOM 1388 N N . LEU A 1 169 ? -2.086 6.872 -11.577 1.00 97.31 169 LEU A N 1
ATOM 1389 C CA . LEU A 1 169 ? -2.842 5.667 -11.216 1.00 97.31 169 LEU A CA 1
ATOM 1390 C C . LEU A 1 169 ? -3.596 5.832 -9.890 1.00 97.31 169 LEU A C 1
ATOM 1392 O O . LEU A 1 169 ? -4.769 5.476 -9.803 1.00 97.31 169 LEU A O 1
ATOM 1396 N N . VAL A 1 170 ? -2.947 6.372 -8.853 1.00 97.50 170 VAL A N 1
ATOM 1397 C CA . VAL A 1 170 ? -3.600 6.594 -7.553 1.00 97.50 170 VAL A CA 1
ATOM 1398 C C . VAL A 1 170 ? -4.615 7.735 -7.628 1.00 97.50 170 VAL A C 1
ATOM 1400 O O . VAL A 1 170 ? -5.703 7.615 -7.064 1.00 97.50 170 VAL A O 1
ATOM 1403 N N . ALA A 1 171 ? -4.302 8.828 -8.328 1.00 96.75 171 ALA A N 1
ATOM 1404 C CA . ALA A 1 171 ? -5.218 9.958 -8.484 1.00 96.75 171 ALA A CA 1
ATOM 1405 C C . ALA A 1 171 ? -6.526 9.564 -9.198 1.00 96.75 171 ALA A C 1
ATOM 1407 O O . ALA A 1 171 ? -7.608 10.002 -8.798 1.00 96.75 171 ALA A O 1
ATOM 1408 N N . GLU A 1 172 ? -6.446 8.682 -10.193 1.00 96.81 172 GLU A N 1
ATOM 1409 C CA . GLU A 1 172 ? -7.589 8.181 -10.969 1.00 96.81 172 GLU A CA 1
ATOM 1410 C C . GLU A 1 172 ? -8.327 7.020 -10.287 1.00 96.81 172 GLU A C 1
ATOM 1412 O O . GLU A 1 172 ? -9.421 6.644 -10.707 1.00 96.81 172 GLU A O 1
ATOM 1417 N N . LEU A 1 173 ? -7.770 6.460 -9.209 1.00 96.25 173 LEU A N 1
ATOM 1418 C CA . LEU A 1 173 ? -8.353 5.306 -8.537 1.00 96.25 173 LEU A CA 1
ATOM 1419 C C . LEU A 1 173 ? -9.754 5.638 -7.970 1.00 96.25 173 LEU A C 1
ATOM 1421 O O . LEU A 1 173 ? -9.896 6.636 -7.243 1.00 96.25 173 LEU A O 1
ATOM 1425 N N . PRO A 1 174 ? -10.787 4.813 -8.236 1.00 96.50 174 PRO A N 1
ATOM 1426 C CA . PRO A 1 174 ? -12.087 4.951 -7.589 1.00 96.50 174 PRO A CA 1
ATOM 1427 C C . PRO A 1 174 ? -11.961 4.917 -6.062 1.00 96.50 174 PRO A C 1
ATOM 1429 O O . PRO A 1 174 ? -11.164 4.161 -5.510 1.00 96.50 174 PRO A O 1
ATOM 1432 N N . ALA A 1 175 ? -12.768 5.714 -5.358 1.00 93.19 175 ALA A N 1
ATOM 1433 C CA . ALA A 1 175 ? -12.701 5.804 -3.895 1.00 93.19 175 ALA A CA 1
ATOM 1434 C C . ALA A 1 175 ? -12.975 4.463 -3.184 1.00 93.19 175 ALA A C 1
ATOM 1436 O O . ALA A 1 175 ? -12.462 4.246 -2.084 1.00 93.19 175 ALA A O 1
ATOM 1437 N N . SER A 1 176 ? -13.746 3.581 -3.827 1.00 94.38 176 SER A N 1
ATOM 1438 C CA . SER A 1 176 ? -14.115 2.242 -3.356 1.00 94.38 176 SER A CA 1
ATOM 1439 C C . SER A 1 176 ? -13.006 1.197 -3.491 1.00 94.38 176 SER A C 1
ATOM 1441 O O . SER A 1 176 ? -13.140 0.098 -2.964 1.00 94.38 176 SER A O 1
ATOM 1443 N N . GLU A 1 177 ? -11.932 1.488 -4.225 1.00 96.69 177 GLU A N 1
ATOM 1444 C CA . GLU A 1 177 ? -10.835 0.542 -4.407 1.00 96.69 177 GLU A CA 1
ATOM 1445 C C . GLU A 1 177 ? -9.860 0.608 -3.229 1.00 96.69 177 GLU A C 1
ATOM 1447 O O . GLU A 1 177 ? -9.465 1.686 -2.779 1.00 96.69 177 GLU A O 1
ATOM 1452 N N . ASP A 1 178 ? -9.421 -0.558 -2.763 1.00 97.62 178 ASP A N 1
ATOM 1453 C CA . ASP A 1 178 ? -8.432 -0.683 -1.696 1.00 97.62 178 ASP A CA 1
ATOM 1454 C C . ASP A 1 178 ? -7.042 -0.963 -2.269 1.00 97.62 178 ASP A C 1
ATOM 1456 O O . ASP A 1 178 ? -6.858 -1.861 -3.097 1.00 97.62 178 ASP A O 1
ATOM 1460 N N . LEU A 1 179 ? -6.035 -0.236 -1.783 1.00 98.31 179 LEU A N 1
ATOM 1461 C CA . LEU A 1 179 ? -4.635 -0.511 -2.094 1.00 98.31 179 LEU A CA 1
ATOM 1462 C C . LEU A 1 179 ? -3.953 -1.372 -1.014 1.00 98.31 179 LEU A C 1
ATOM 1464 O O . LEU A 1 179 ? -4.410 -1.460 0.137 1.00 98.31 179 LEU A O 1
ATOM 1468 N N . PRO A 1 180 ? -2.825 -2.025 -1.357 1.00 98.31 180 PRO A N 1
ATOM 1469 C CA . PRO A 1 180 ? -1.894 -2.576 -0.383 1.00 98.31 180 PRO A CA 1
ATOM 1470 C C . PRO A 1 180 ? -1.479 -1.513 0.641 1.00 98.31 180 PRO A C 1
ATOM 1472 O O . PRO A 1 180 ? -1.416 -0.331 0.309 1.00 98.31 180 PRO A O 1
ATOM 1475 N N . LEU A 1 181 ? -1.124 -1.920 1.863 1.00 97.81 181 LEU A N 1
ATOM 1476 C CA . LEU A 1 181 ? -0.405 -1.010 2.753 1.00 97.81 181 LEU A CA 1
ATOM 1477 C C . LEU A 1 181 ? 0.939 -0.680 2.104 1.00 97.81 181 LEU A C 1
ATOM 1479 O O . LEU A 1 181 ? 1.744 -1.588 1.893 1.00 97.81 181 LEU A O 1
ATOM 1483 N N . VAL A 1 182 ? 1.195 0.598 1.852 1.00 97.12 182 VAL A N 1
ATOM 1484 C CA . VAL A 1 182 ? 2.485 1.067 1.346 1.00 97.12 182 VAL A CA 1
ATOM 1485 C C . VAL A 1 182 ? 3.354 1.491 2.520 1.00 97.12 182 VAL A C 1
ATOM 1487 O O . VAL A 1 182 ? 2.993 2.407 3.257 1.00 97.12 182 VAL A O 1
ATOM 1490 N N . THR A 1 183 ? 4.517 0.868 2.695 1.00 94.56 183 THR A N 1
ATOM 1491 C CA . THR A 1 183 ? 5.568 1.414 3.555 1.00 94.56 183 THR A CA 1
ATOM 1492 C C . THR A 1 183 ? 6.759 1.833 2.712 1.00 94.56 183 THR A C 1
ATOM 1494 O O . THR A 1 183 ? 7.190 1.119 1.804 1.00 94.56 183 THR A O 1
ATOM 1497 N N . MET A 1 184 ? 7.282 3.023 2.987 1.00 92.06 184 MET A N 1
ATOM 1498 C CA . MET A 1 184 ? 8.382 3.587 2.217 1.00 92.06 184 MET A CA 1
ATOM 1499 C C . MET A 1 184 ? 9.402 4.246 3.128 1.00 92.06 184 MET A C 1
ATOM 1501 O O . MET A 1 184 ? 9.068 5.054 3.994 1.00 92.06 184 MET A O 1
ATOM 1505 N N . THR A 1 185 ? 10.675 3.947 2.907 1.00 89.31 185 THR A N 1
ATOM 1506 C CA . THR A 1 185 ? 11.766 4.705 3.514 1.00 89.31 185 THR A CA 1
ATOM 1507 C C . THR A 1 185 ? 12.661 5.322 2.458 1.00 89.31 185 THR A C 1
ATOM 1509 O O . THR A 1 185 ? 12.694 4.872 1.315 1.00 89.31 185 THR A O 1
ATOM 1512 N N . GLY A 1 186 ? 13.358 6.402 2.801 1.00 83.44 186 GLY A N 1
ATOM 1513 C CA . GLY A 1 186 ? 14.105 7.178 1.811 1.00 83.44 186 GLY A CA 1
ATOM 1514 C C . GLY A 1 186 ? 15.175 8.063 2.420 1.00 83.44 186 GLY A C 1
ATOM 1515 O O . GLY A 1 186 ? 15.072 8.454 3.585 1.00 83.44 186 GLY A O 1
ATOM 1516 N N . ARG A 1 187 ? 16.208 8.373 1.627 1.00 80.44 187 ARG A N 1
ATOM 1517 C CA . ARG A 1 187 ? 17.104 9.499 1.910 1.00 80.44 187 ARG A CA 1
ATOM 1518 C C . ARG A 1 187 ? 16.493 10.742 1.269 1.00 80.44 187 ARG A C 1
ATOM 1520 O O . ARG A 1 187 ? 16.689 10.977 0.084 1.00 80.44 187 ARG A O 1
ATOM 1527 N N . GLY A 1 188 ? 15.712 11.492 2.037 1.00 80.94 188 GLY A N 1
ATOM 1528 C CA . GLY A 1 188 ? 14.905 12.576 1.483 1.00 80.94 188 GLY A CA 1
ATOM 1529 C C . GLY A 1 188 ? 13.656 12.120 0.738 1.00 80.94 188 GLY A C 1
ATOM 1530 O O . GLY A 1 188 ? 13.324 10.933 0.717 1.00 80.94 188 GLY A O 1
ATOM 1531 N N . THR A 1 189 ? 12.977 13.107 0.154 1.00 82.00 189 THR A N 1
ATOM 1532 C CA . THR A 1 189 ? 11.764 12.919 -0.647 1.00 82.00 189 THR A CA 1
ATOM 1533 C C . THR A 1 189 ? 11.810 13.833 -1.865 1.00 82.00 189 THR A C 1
ATOM 1535 O O . THR A 1 189 ? 12.024 15.041 -1.712 1.00 82.00 189 THR A O 1
ATOM 1538 N N . THR A 1 190 ? 11.595 13.274 -3.055 1.00 85.38 190 THR A N 1
ATOM 1539 C CA . THR A 1 190 ? 11.453 14.029 -4.314 1.00 85.38 190 THR A CA 1
ATOM 1540 C C . THR A 1 190 ? 10.062 14.665 -4.427 1.00 85.38 190 THR A C 1
ATOM 1542 O O . THR A 1 190 ? 9.137 14.280 -3.708 1.00 85.38 190 THR A O 1
ATOM 1545 N N . ASP A 1 191 ? 9.868 15.629 -5.332 1.00 87.19 191 ASP A N 1
ATOM 1546 C CA . ASP A 1 191 ? 8.533 16.200 -5.577 1.00 87.19 191 ASP A CA 1
ATOM 1547 C C . ASP A 1 191 ? 7.524 15.150 -6.051 1.00 87.19 191 ASP A C 1
ATOM 1549 O O . ASP A 1 191 ? 6.388 15.135 -5.586 1.00 87.19 191 ASP A O 1
ATOM 1553 N N . LEU A 1 192 ? 7.955 14.200 -6.882 1.00 88.25 192 LEU A N 1
ATOM 1554 C CA . LEU A 1 192 ? 7.106 13.100 -7.346 1.00 88.25 192 LEU A CA 1
ATOM 1555 C C . LEU A 1 192 ? 6.722 12.138 -6.222 1.00 88.25 192 LEU A C 1
ATOM 1557 O O . LEU A 1 192 ? 5.572 11.716 -6.137 1.00 88.25 192 LEU A O 1
ATOM 1561 N N . GLN A 1 193 ? 7.641 11.834 -5.302 1.00 89.56 193 GLN A N 1
ATOM 1562 C CA . GLN A 1 193 ? 7.302 11.062 -4.106 1.00 89.56 193 GLN A CA 1
ATOM 1563 C C . GLN A 1 193 ? 6.316 11.820 -3.209 1.00 89.56 193 GLN A C 1
ATOM 1565 O O . GLN A 1 193 ? 5.375 11.211 -2.707 1.00 89.56 193 GLN A O 1
ATOM 1570 N N . ARG A 1 194 ? 6.468 13.145 -3.045 1.00 89.50 194 ARG A N 1
ATOM 1571 C CA . ARG A 1 194 ? 5.475 13.972 -2.334 1.00 89.50 194 ARG A CA 1
ATOM 1572 C C . ARG A 1 194 ? 4.113 13.930 -3.026 1.00 89.50 194 ARG A C 1
ATOM 1574 O O . ARG A 1 194 ? 3.111 13.721 -2.349 1.00 89.50 194 ARG A O 1
ATOM 1581 N N . ALA A 1 195 ? 4.074 14.085 -4.348 1.00 91.50 195 ALA A N 1
ATOM 1582 C CA . ALA A 1 195 ? 2.845 14.004 -5.132 1.00 91.50 195 ALA A CA 1
ATOM 1583 C C . ALA A 1 195 ? 2.170 12.634 -4.971 1.00 91.50 195 ALA A C 1
ATOM 1585 O O . ALA A 1 195 ? 0.967 12.562 -4.730 1.00 91.50 195 ALA A O 1
ATOM 1586 N N . PHE A 1 196 ? 2.953 11.555 -4.995 1.00 94.31 196 PHE A N 1
ATOM 1587 C CA . PHE A 1 196 ? 2.474 10.199 -4.749 1.00 94.31 196 PHE A CA 1
ATOM 1588 C C . PHE A 1 196 ? 1.896 10.022 -3.335 1.00 94.31 196 PHE A C 1
ATOM 1590 O O . PHE A 1 196 ? 0.787 9.509 -3.179 1.00 94.31 196 PHE A O 1
ATOM 1597 N N . TYR A 1 197 ? 2.598 10.490 -2.296 1.00 93.38 197 TYR A N 1
ATOM 1598 C CA . TYR A 1 197 ? 2.093 10.452 -0.918 1.00 93.38 197 TYR A CA 1
ATOM 1599 C C . TYR A 1 197 ? 0.791 11.238 -0.773 1.00 93.38 197 TYR A C 1
ATOM 1601 O O . TYR A 1 197 ? -0.161 10.749 -0.168 1.00 93.38 197 TYR A O 1
ATOM 1609 N N . ASN A 1 198 ? 0.730 12.431 -1.364 1.00 92.56 198 ASN A N 1
ATOM 1610 C CA . ASN A 1 198 ? -0.462 13.268 -1.345 1.00 92.56 198 ASN A CA 1
ATOM 1611 C C . ASN A 1 198 ? -1.630 12.596 -2.070 1.00 92.56 198 ASN A C 1
ATOM 1613 O O . ASN A 1 198 ? -2.744 12.631 -1.558 1.00 92.56 198 ASN A O 1
ATOM 1617 N N . ALA A 1 199 ? -1.387 11.931 -3.204 1.00 95.19 199 ALA A N 1
ATOM 1618 C CA . ALA A 1 199 ? -2.413 11.175 -3.917 1.00 95.19 199 ALA A CA 1
ATOM 1619 C C . ALA A 1 199 ? -2.985 10.043 -3.044 1.00 95.19 199 ALA A C 1
ATOM 1621 O O . ALA A 1 199 ? -4.204 9.906 -2.933 1.00 95.19 199 ALA A O 1
ATOM 1622 N N . LEU A 1 200 ? -2.126 9.281 -2.353 1.00 95.94 200 LEU A N 1
ATOM 1623 C CA . LEU A 1 200 ? -2.564 8.236 -1.419 1.00 95.94 200 LEU A CA 1
ATOM 1624 C C . LEU A 1 200 ? -3.372 8.814 -0.250 1.00 95.94 200 LEU A C 1
ATOM 1626 O O . LEU A 1 200 ? -4.456 8.316 0.049 1.00 95.94 200 LEU A O 1
ATOM 1630 N N . LEU A 1 201 ? -2.884 9.880 0.390 1.00 94.25 201 LEU A N 1
ATOM 1631 C CA . LEU A 1 201 ? -3.559 10.519 1.525 1.00 94.25 201 LEU A CA 1
ATOM 1632 C C . LEU A 1 201 ? -4.902 11.145 1.126 1.00 94.25 201 LEU A C 1
ATOM 1634 O O . LEU A 1 201 ? -5.888 10.987 1.849 1.00 94.25 201 LEU A O 1
ATOM 1638 N N . ALA A 1 202 ? -4.969 11.804 -0.034 1.00 92.94 202 ALA A N 1
ATOM 1639 C CA . ALA A 1 202 ? -6.199 12.381 -0.574 1.00 92.94 202 ALA A CA 1
ATOM 1640 C C . ALA A 1 202 ? -7.251 11.298 -0.841 1.00 92.94 202 ALA A C 1
ATOM 1642 O O . ALA A 1 202 ? -8.429 11.477 -0.533 1.00 92.94 202 ALA A O 1
ATOM 1643 N N . LYS A 1 203 ? -6.813 10.134 -1.333 1.00 95.00 203 LYS A N 1
ATOM 1644 C CA . LYS A 1 203 ? -7.661 8.953 -1.498 1.00 95.00 203 LYS A CA 1
ATOM 1645 C C . LYS A 1 203 ? -7.881 8.186 -0.198 1.00 95.00 203 LYS A C 1
ATOM 1647 O O . LYS A 1 203 ? -8.551 7.169 -0.243 1.00 95.00 203 LYS A O 1
ATOM 1652 N N . GLY A 1 204 ? -7.350 8.605 0.952 1.00 95.25 204 GLY A N 1
ATOM 1653 C CA . GLY A 1 204 ? -7.488 7.868 2.215 1.00 95.25 204 GLY A CA 1
ATOM 1654 C C . GLY A 1 204 ? -6.936 6.440 2.139 1.00 95.25 204 GLY A C 1
ATOM 1655 O O . GLY A 1 204 ? -7.546 5.520 2.680 1.00 95.25 204 GLY A O 1
ATOM 1656 N N . GLN A 1 205 ? -5.847 6.240 1.398 1.00 97.44 205 GLN A N 1
ATOM 1657 C CA . GLN A 1 205 ? -5.175 4.954 1.227 1.00 97.44 205 GLN A CA 1
ATOM 1658 C C . GLN A 1 205 ? -4.102 4.749 2.310 1.00 97.44 205 GLN A C 1
ATOM 1660 O O . GLN A 1 205 ? -3.514 5.719 2.799 1.00 97.44 205 GLN A O 1
ATOM 1665 N N . PRO A 1 206 ? -3.833 3.495 2.711 1.00 96.94 206 PRO A N 1
ATOM 1666 C CA . PRO A 1 206 ? -2.933 3.193 3.817 1.00 96.94 206 PRO A CA 1
ATOM 1667 C C . PRO A 1 206 ? -1.465 3.383 3.411 1.00 96.94 206 PRO A C 1
ATOM 1669 O O . PRO A 1 206 ? -0.925 2.640 2.589 1.00 96.94 206 PRO A O 1
ATOM 1672 N N . ILE A 1 207 ? -0.798 4.352 4.041 1.00 95.94 207 ILE A N 1
ATOM 1673 C CA . ILE A 1 207 ? 0.630 4.623 3.850 1.00 95.94 207 ILE A CA 1
ATOM 1674 C C . ILE A 1 207 ? 1.351 4.859 5.177 1.00 95.94 207 ILE A C 1
ATOM 1676 O O . ILE A 1 207 ? 0.829 5.526 6.071 1.00 95.94 207 ILE A O 1
ATOM 1680 N N . MET A 1 208 ? 2.587 4.367 5.260 1.00 94.00 208 MET A N 1
ATOM 1681 C CA . MET A 1 208 ? 3.602 4.810 6.210 1.00 94.00 208 MET A CA 1
ATOM 1682 C C . MET A 1 208 ? 4.869 5.218 5.471 1.00 94.00 208 MET A C 1
ATOM 1684 O O . MET A 1 208 ? 5.354 4.486 4.611 1.00 94.00 208 MET A O 1
ATOM 1688 N N . ALA A 1 209 ? 5.456 6.351 5.837 1.00 92.38 209 ALA A N 1
ATOM 1689 C CA . ALA A 1 209 ? 6.709 6.784 5.236 1.00 92.38 209 ALA A CA 1
ATOM 1690 C C . ALA A 1 209 ? 7.683 7.322 6.278 1.00 92.38 209 ALA A C 1
ATOM 1692 O O . ALA A 1 209 ? 7.279 7.998 7.220 1.00 92.38 209 ALA A O 1
ATOM 1693 N N . ASN A 1 210 ? 8.973 7.043 6.111 1.00 89.06 210 ASN A N 1
ATOM 1694 C CA . ASN A 1 210 ? 10.032 7.631 6.925 1.00 89.06 210 ASN A CA 1
ATOM 1695 C C . ASN A 1 210 ? 11.214 8.003 6.045 1.00 89.06 210 ASN A C 1
ATOM 1697 O O . ASN A 1 210 ? 11.913 7.139 5.511 1.00 89.06 210 ASN A O 1
ATOM 1701 N N . PHE A 1 211 ? 11.455 9.294 5.932 1.00 86.12 211 PHE A N 1
ATOM 1702 C CA . PHE A 1 211 ? 12.538 9.817 5.135 1.00 86.12 211 PHE A CA 1
ATOM 1703 C C . PHE A 1 211 ? 13.323 10.850 5.919 1.00 86.12 211 PHE A C 1
ATOM 1705 O O . PHE A 1 211 ? 12.791 11.626 6.714 1.00 86.12 211 PHE A O 1
ATOM 1712 N N . GLY A 1 212 ? 14.629 10.841 5.707 1.00 77.25 212 GLY A N 1
ATOM 1713 C CA . GLY A 1 212 ? 15.525 11.772 6.364 1.00 77.25 212 GLY A CA 1
ATOM 1714 C C . GLY A 1 212 ? 16.862 11.843 5.662 1.00 77.25 212 GLY A C 1
ATOM 1715 O O . GLY A 1 212 ? 17.150 11.028 4.795 1.00 77.25 212 GLY A O 1
ATOM 1716 N N . TYR A 1 213 ? 17.703 12.789 6.066 1.00 69.56 213 TYR A N 1
ATOM 1717 C CA . TYR A 1 213 ? 19.040 12.964 5.490 1.00 69.56 213 TYR A CA 1
ATOM 1718 C C . TYR A 1 213 ? 19.886 11.679 5.548 1.00 69.56 213 TYR A C 1
ATOM 1720 O O . TYR A 1 213 ? 20.402 11.208 4.539 1.00 69.56 213 TYR A O 1
ATOM 1728 N N . TRP A 1 214 ? 19.928 11.039 6.719 1.00 68.94 214 TRP A N 1
ATOM 1729 C CA . TRP A 1 214 ? 20.609 9.753 6.920 1.00 68.94 214 TRP A CA 1
ATOM 1730 C C . TRP A 1 214 ? 19.798 8.546 6.432 1.00 68.94 214 TRP A C 1
ATOM 1732 O O . TRP A 1 214 ? 20.242 7.400 6.523 1.00 68.94 214 TRP A O 1
ATOM 1742 N N . GLY A 1 215 ? 18.615 8.807 5.882 1.00 69.94 215 GLY A N 1
ATOM 1743 C CA . GLY A 1 215 ? 17.634 7.807 5.524 1.00 69.94 215 GLY A CA 1
ATOM 1744 C C . GLY A 1 215 ? 16.651 7.487 6.646 1.00 69.94 215 GLY A C 1
ATOM 1745 O O . GLY A 1 215 ? 16.868 7.820 7.811 1.00 69.94 215 GLY A O 1
ATOM 1746 N N . GLY A 1 216 ? 15.566 6.807 6.280 1.00 66.81 216 GLY A N 1
ATOM 1747 C CA . GLY A 1 216 ? 14.745 6.060 7.230 1.00 66.81 216 GLY A CA 1
ATOM 1748 C C . GLY A 1 216 ? 15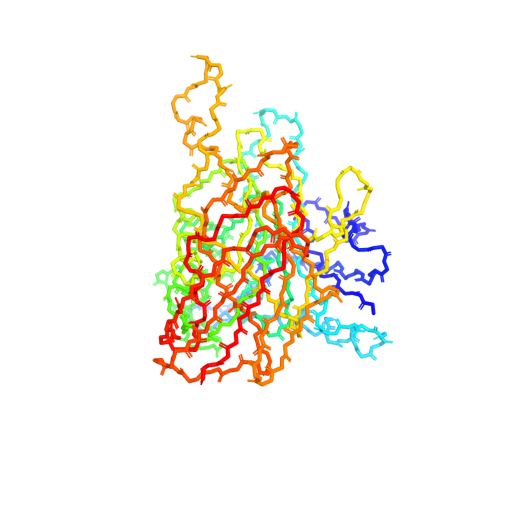.374 4.704 7.590 1.00 66.81 216 GLY A C 1
ATOM 1749 O O . GLY A 1 216 ? 16.435 4.344 7.061 1.00 66.81 216 GLY A O 1
ATOM 1750 N N . PRO A 1 217 ? 14.730 3.919 8.473 1.00 74.69 217 PRO A N 1
ATOM 1751 C CA . PRO A 1 217 ? 15.112 2.527 8.688 1.00 74.69 217 PRO A CA 1
ATOM 1752 C C . PRO A 1 217 ? 15.004 1.740 7.375 1.00 74.69 217 PRO A C 1
ATOM 1754 O O . PRO A 1 217 ? 14.383 2.177 6.411 1.00 74.69 217 PRO A O 1
ATOM 1757 N N . LYS A 1 218 ? 15.594 0.547 7.320 1.00 77.56 218 LYS A N 1
ATOM 1758 C CA . LYS A 1 218 ? 15.475 -0.319 6.134 1.00 77.56 218 LYS A CA 1
ATOM 1759 C C . LYS A 1 218 ? 14.024 -0.691 5.817 1.00 77.56 218 LYS A C 1
ATOM 1761 O O . LYS A 1 218 ? 13.674 -0.816 4.654 1.00 77.56 218 LYS A O 1
ATOM 1766 N N . LEU A 1 219 ? 13.224 -0.877 6.862 1.00 84.31 219 LEU A N 1
ATOM 1767 C CA . LEU A 1 219 ? 11.829 -1.296 6.825 1.00 84.31 219 LEU A CA 1
ATOM 1768 C C . LEU A 1 219 ? 11.065 -0.569 7.932 1.00 84.31 219 LEU A C 1
ATOM 1770 O O . LEU A 1 219 ? 11.669 -0.168 8.934 1.00 84.31 219 LEU A O 1
ATOM 1774 N N . LEU A 1 220 ? 9.753 -0.416 7.760 1.00 87.06 220 LEU A N 1
ATOM 1775 C CA . LEU A 1 220 ? 8.876 0.174 8.768 1.00 87.06 220 LEU A CA 1
ATOM 1776 C C . LEU A 1 220 ? 7.943 -0.884 9.360 1.00 87.06 220 LEU A C 1
ATOM 1778 O O . LEU A 1 220 ? 7.178 -1.491 8.610 1.00 87.06 220 LEU A O 1
ATOM 1782 N N . PRO A 1 221 ? 7.943 -1.071 10.692 1.00 85.88 221 PRO A N 1
ATOM 1783 C CA . PRO A 1 221 ? 6.916 -1.871 11.336 1.00 85.88 221 PRO A CA 1
ATOM 1784 C C . PRO A 1 221 ? 5.576 -1.138 11.238 1.00 85.88 221 PRO A C 1
ATOM 1786 O O . PRO A 1 221 ? 5.501 0.055 11.534 1.00 85.88 221 PRO A O 1
ATOM 1789 N N . ALA A 1 222 ? 4.527 -1.854 10.833 1.00 80.88 222 ALA A N 1
ATOM 1790 C CA . ALA A 1 222 ? 3.214 -1.253 10.611 1.00 80.88 222 ALA A CA 1
ATOM 1791 C C . ALA A 1 222 ? 2.105 -1.739 11.558 1.00 80.88 222 ALA A C 1
ATOM 1793 O O . ALA A 1 222 ? 1.161 -1.002 11.808 1.00 80.88 222 ALA A O 1
ATOM 1794 N N . SER A 1 223 ? 2.227 -2.943 12.123 1.00 79.38 223 SER A N 1
ATOM 1795 C CA . SER A 1 223 ? 1.166 -3.593 12.917 1.00 79.38 223 SER A CA 1
ATOM 1796 C C . SER A 1 223 ? 1.560 -3.799 14.383 1.00 79.38 223 SER A C 1
ATOM 1798 O O . SER A 1 223 ? 2.711 -3.558 14.751 1.00 79.38 223 SER A O 1
ATOM 1800 N N . ALA A 1 224 ? 0.618 -4.291 15.193 1.00 77.62 224 ALA A N 1
ATOM 1801 C CA . ALA A 1 224 ? 0.786 -4.674 16.595 1.00 77.62 224 ALA A CA 1
ATOM 1802 C C . ALA A 1 224 ? 2.081 -5.434 16.887 1.00 77.62 224 ALA A C 1
ATOM 1804 O O . ALA A 1 224 ? 2.842 -5.095 17.790 1.00 77.62 224 ALA A O 1
ATOM 1805 N N . SER A 1 225 ? 2.331 -6.459 16.077 1.00 72.94 225 SER A N 1
ATOM 1806 C CA . SER A 1 225 ? 3.465 -7.363 16.206 1.00 72.94 225 SER A CA 1
ATOM 1807 C C . SER A 1 225 ? 4.741 -6.839 15.548 1.00 72.94 225 SER A C 1
ATOM 1809 O O . SER A 1 225 ? 5.771 -7.513 15.583 1.00 72.94 225 SER A O 1
ATOM 1811 N N . GLY A 1 226 ? 4.681 -5.667 14.914 1.00 66.00 226 GLY A N 1
ATOM 1812 C CA . GLY A 1 226 ? 5.815 -5.054 14.245 1.00 66.00 226 GLY A CA 1
ATOM 1813 C C . GLY A 1 226 ? 6.837 -4.578 15.269 1.00 66.00 226 GLY A C 1
ATOM 1814 O O . GLY A 1 226 ? 6.737 -3.465 15.782 1.00 66.00 226 GLY A O 1
ATOM 1815 N N . THR A 1 227 ? 7.834 -5.408 15.559 1.00 59.62 227 THR A N 1
ATOM 1816 C CA . THR A 1 227 ? 8.919 -5.072 16.482 1.00 59.62 227 THR A CA 1
ATOM 1817 C C . THR A 1 227 ? 10.210 -4.731 15.732 1.00 59.62 227 THR A C 1
ATOM 1819 O O . THR A 1 227 ? 10.525 -5.278 14.679 1.00 59.62 227 THR A O 1
ATOM 1822 N N . TRP A 1 228 ? 10.955 -3.777 16.289 1.00 59.94 228 TRP A N 1
ATOM 1823 C CA . TRP A 1 228 ? 12.349 -3.428 15.978 1.00 59.94 228 TRP A CA 1
ATOM 1824 C C . TRP A 1 228 ? 13.060 -3.461 17.345 1.00 59.94 228 TRP A C 1
ATOM 1826 O O . TRP A 1 228 ? 12.443 -2.946 18.282 1.00 59.94 228 TRP A O 1
ATOM 1836 N N . PRO A 1 229 ? 14.262 -4.043 17.571 1.00 50.19 229 PRO A N 1
ATOM 1837 C CA . PRO A 1 229 ? 15.359 -4.454 16.675 1.00 50.19 229 PRO A CA 1
ATOM 1838 C C . PRO A 1 229 ? 15.456 -5.942 16.320 1.00 50.19 229 PRO A C 1
ATOM 1840 O O . PRO A 1 229 ? 16.509 -6.376 15.851 1.00 50.19 229 PRO A O 1
ATOM 1843 N N . ALA A 1 230 ? 14.429 -6.749 16.588 1.00 45.66 230 ALA A N 1
ATOM 1844 C CA . ALA A 1 230 ? 14.519 -8.181 16.318 1.00 45.66 230 ALA A CA 1
ATOM 1845 C C . ALA A 1 230 ? 14.880 -8.434 14.834 1.00 45.66 230 ALA A C 1
ATOM 1847 O O . ALA A 1 230 ? 14.483 -7.648 13.970 1.00 45.66 230 ALA A O 1
ATOM 1848 N N . PRO A 1 231 ? 15.615 -9.512 14.498 1.00 52.06 231 PRO A N 1
ATOM 1849 C CA . PRO A 1 231 ? 16.067 -9.790 13.126 1.00 52.06 231 PRO A CA 1
ATOM 1850 C C . PRO A 1 231 ? 14.926 -10.016 12.113 1.00 52.06 231 PRO A C 1
ATOM 1852 O O . PRO A 1 231 ? 15.191 -10.320 10.952 1.00 52.06 231 PRO A O 1
ATOM 1855 N N . MET A 1 232 ? 13.671 -9.892 12.551 1.00 63.38 232 MET A N 1
ATOM 1856 C CA . MET A 1 232 ? 12.441 -10.241 11.857 1.00 63.38 232 MET A CA 1
ATOM 1857 C C . MET A 1 232 ? 11.349 -9.231 12.219 1.00 63.38 232 MET A C 1
ATOM 1859 O O . MET A 1 232 ? 11.191 -8.889 13.390 1.00 63.38 232 MET A O 1
ATOM 1863 N N . MET A 1 233 ? 10.583 -8.782 11.229 1.00 74.56 233 MET A N 1
ATOM 1864 C CA . MET A 1 233 ? 9.504 -7.811 11.381 1.00 74.56 233 MET A CA 1
ATOM 1865 C C . MET A 1 233 ? 8.161 -8.493 11.105 1.00 74.56 233 MET A C 1
ATOM 1867 O O . MET A 1 233 ? 7.776 -8.654 9.954 1.00 74.56 233 MET A O 1
ATOM 1871 N N . ARG A 1 234 ? 7.412 -8.860 12.148 1.00 78.19 234 ARG A N 1
ATOM 1872 C CA . ARG A 1 234 ? 6.087 -9.475 11.967 1.00 78.19 234 ARG A CA 1
ATOM 1873 C C . ARG A 1 234 ? 5.056 -8.429 11.536 1.00 78.19 234 ARG A C 1
ATOM 1875 O O . ARG A 1 234 ? 4.752 -7.501 12.293 1.00 78.19 234 ARG A O 1
ATOM 1882 N N . LEU A 1 235 ? 4.517 -8.576 10.329 1.00 83.56 235 LEU A N 1
ATOM 1883 C CA . LEU A 1 235 ? 3.496 -7.714 9.746 1.00 83.56 235 LEU A CA 1
ATOM 1884 C C . LEU A 1 235 ? 2.156 -8.454 9.708 1.00 83.56 235 LEU A C 1
ATOM 1886 O O . LEU A 1 235 ? 1.864 -9.223 8.791 1.00 83.56 235 LEU A O 1
ATOM 1890 N N . ASP A 1 236 ? 1.277 -8.153 10.657 1.00 85.12 236 ASP A N 1
ATOM 1891 C CA . ASP A 1 236 ? -0.101 -8.641 10.621 1.00 85.12 236 ASP A CA 1
ATOM 1892 C C . ASP A 1 236 ? -0.969 -7.780 9.683 1.00 85.12 236 ASP A C 1
ATOM 1894 O O . ASP A 1 236 ? -1.901 -7.088 10.083 1.00 85.12 236 ASP A O 1
ATOM 1898 N N . VAL A 1 237 ? -0.603 -7.763 8.397 1.00 93.88 237 VAL A N 1
ATOM 1899 C CA . VAL A 1 237 ? -1.336 -7.062 7.336 1.00 93.88 237 VAL A CA 1
ATOM 1900 C C . VAL A 1 237 ? -1.960 -8.095 6.413 1.00 93.88 237 VAL A C 1
ATOM 1902 O O . VAL A 1 237 ? -1.255 -8.784 5.665 1.00 93.88 237 VAL A O 1
ATOM 1905 N N . ARG A 1 238 ? -3.293 -8.170 6.424 1.00 95.75 238 ARG A N 1
ATOM 1906 C CA . ARG A 1 238 ? -4.058 -9.126 5.615 1.00 95.75 238 ARG A CA 1
ATOM 1907 C C . ARG A 1 238 ? -5.018 -8.419 4.668 1.00 95.75 238 ARG A C 1
ATOM 1909 O O . ARG A 1 238 ? -5.442 -7.295 4.929 1.00 95.75 238 ARG A O 1
ATOM 1916 N N . ARG A 1 239 ? -5.332 -9.045 3.532 1.00 96.75 239 ARG A N 1
ATOM 1917 C CA . ARG A 1 239 ? -6.313 -8.501 2.570 1.00 96.75 239 ARG A CA 1
ATOM 1918 C C . ARG A 1 239 ? -7.766 -8.705 2.994 1.00 96.75 239 ARG A C 1
ATOM 1920 O O . ARG A 1 239 ? -8.615 -7.949 2.551 1.00 96.75 239 ARG A O 1
ATOM 1927 N N . ASN A 1 240 ? -8.026 -9.698 3.836 1.00 96.75 240 ASN A N 1
ATOM 1928 C CA . ASN A 1 240 ? -9.356 -10.077 4.311 1.00 96.75 240 ASN A CA 1
ATOM 1929 C C . ASN A 1 240 ? -9.682 -9.542 5.715 1.00 96.75 240 ASN A C 1
ATOM 1931 O O . ASN A 1 240 ? -10.611 -10.040 6.340 1.00 96.75 240 ASN A O 1
ATOM 1935 N N . LEU A 1 241 ? -8.888 -8.604 6.234 1.00 96.75 241 LEU A N 1
ATOM 1936 C CA . LEU A 1 241 ? -9.139 -7.943 7.511 1.00 96.75 241 LEU A CA 1
ATOM 1937 C C . LEU A 1 241 ? -9.241 -6.431 7.289 1.00 96.75 241 LEU A C 1
ATOM 1939 O O . LEU A 1 241 ? -8.526 -5.915 6.416 1.00 96.75 241 LEU A O 1
ATOM 1943 N N . PRO A 1 242 ? -10.050 -5.722 8.101 1.00 97.56 242 PRO A N 1
ATOM 1944 C CA . PRO A 1 242 ? -10.076 -4.268 8.107 1.00 97.56 242 PRO A CA 1
ATOM 1945 C C . PRO A 1 242 ? -8.673 -3.679 8.260 1.00 97.56 242 PRO A C 1
ATOM 1947 O O . PRO A 1 242 ? -7.870 -4.123 9.084 1.00 97.56 242 PRO A O 1
ATOM 1950 N N . LEU A 1 243 ? -8.382 -2.651 7.471 1.00 97.75 243 LEU A N 1
ATOM 1951 C CA . LEU A 1 243 ? -7.109 -1.940 7.489 1.00 97.75 243 LEU A CA 1
ATOM 1952 C C . LEU A 1 243 ? -7.374 -0.450 7.725 1.00 97.75 243 LEU A C 1
ATOM 1954 O O . LEU A 1 243 ? -8.041 0.177 6.903 1.00 97.75 243 LEU A O 1
ATOM 1958 N N . PRO A 1 244 ? -6.861 0.154 8.808 1.00 97.56 244 PRO A N 1
ATOM 1959 C CA . PRO A 1 244 ? -6.994 1.587 8.991 1.00 97.56 244 PRO A CA 1
ATOM 1960 C C . PRO A 1 244 ? -5.987 2.321 8.101 1.00 97.56 244 PRO A C 1
ATOM 1962 O O . PRO A 1 244 ? -4.797 1.998 8.058 1.00 97.56 244 PRO A O 1
ATOM 1965 N N . ALA A 1 245 ? -6.461 3.352 7.418 1.00 97.25 245 ALA A N 1
ATOM 1966 C CA . ALA A 1 245 ? -5.641 4.402 6.842 1.00 97.25 245 ALA A CA 1
ATOM 1967 C C . ALA A 1 245 ? -5.811 5.675 7.676 1.00 97.25 245 ALA A C 1
ATOM 1969 O O . ALA A 1 245 ? -6.890 5.952 8.194 1.00 97.25 245 ALA A O 1
ATOM 1970 N N . PHE A 1 246 ? -4.745 6.455 7.812 1.00 95.38 246 PHE A N 1
ATOM 1971 C CA . PHE A 1 246 ? -4.739 7.636 8.671 1.00 95.38 246 PHE A CA 1
ATOM 1972 C C . PHE A 1 246 ? -4.449 8.882 7.847 1.00 95.38 246 PHE A C 1
ATOM 1974 O O . PHE A 1 246 ? -3.463 8.926 7.101 1.00 95.38 246 PHE A O 1
ATOM 1981 N N . ARG A 1 247 ? -5.294 9.905 7.997 1.00 90.56 247 ARG A N 1
ATOM 1982 C CA . ARG A 1 247 ? -5.111 11.203 7.341 1.00 90.56 247 ARG A CA 1
ATOM 1983 C C . ARG A 1 247 ? -4.273 12.102 8.244 1.00 90.56 247 ARG A C 1
ATOM 1985 O O . ARG A 1 247 ? -4.795 12.959 8.955 1.00 90.56 247 ARG A O 1
ATOM 1992 N N . VAL A 1 248 ? -2.960 11.894 8.262 1.00 78.31 248 VAL A N 1
ATOM 1993 C CA . VAL A 1 248 ? -2.056 12.812 8.966 1.00 78.31 248 VAL A CA 1
ATOM 1994 C C . VAL A 1 248 ? -1.666 13.942 8.020 1.00 78.31 248 VAL A C 1
ATOM 1996 O O . VAL A 1 248 ? -0.844 13.774 7.120 1.00 78.31 248 VAL A O 1
ATOM 1999 N N . VAL A 1 249 ? -2.271 15.110 8.240 1.00 52.31 249 VAL A N 1
ATOM 2000 C CA . VAL A 1 249 ? -1.954 16.367 7.547 1.00 52.31 249 VAL A CA 1
ATOM 2001 C C . VAL A 1 249 ? -0.857 17.097 8.318 1.00 52.31 249 VAL A C 1
ATOM 2003 O O . VAL A 1 249 ? -1.069 18.148 8.907 1.00 52.31 249 VAL A O 1
ATOM 2006 N N . ALA A 1 250 ? 0.315 16.478 8.375 1.00 50.31 250 ALA A N 1
ATOM 2007 C CA . ALA A 1 250 ? 1.605 17.146 8.485 1.00 50.31 250 ALA A CA 1
ATOM 2008 C C . ALA A 1 250 ? 2.685 16.072 8.406 1.00 50.31 250 ALA A C 1
ATOM 2010 O O . ALA A 1 250 ? 2.721 15.145 9.214 1.00 50.31 250 ALA A O 1
ATOM 2011 N N . LEU A 1 251 ? 3.616 16.241 7.470 1.00 53.66 251 LEU A N 1
ATOM 2012 C CA . LEU A 1 251 ? 4.968 15.752 7.688 1.00 53.66 251 LEU A CA 1
ATOM 2013 C C . LEU A 1 251 ? 5.397 16.341 9.023 1.00 53.66 251 LEU A C 1
ATOM 2015 O O . LEU A 1 251 ? 5.563 17.558 9.105 1.00 53.66 251 LEU A O 1
ATOM 2019 N N . GLU A 1 252 ? 5.495 15.528 10.077 1.00 50.91 252 GLU A N 1
ATOM 2020 C CA . GLU A 1 252 ? 6.088 16.009 11.319 1.00 50.91 252 GLU A CA 1
ATOM 2021 C C . GLU A 1 252 ? 7.467 16.552 10.944 1.00 50.91 252 GLU A C 1
ATOM 2023 O O . GLU A 1 252 ? 8.392 15.786 10.649 1.00 50.91 252 GLU A O 1
ATOM 2028 N N . ARG A 1 253 ? 7.597 17.886 10.901 1.00 51.44 253 ARG A N 1
ATOM 2029 C CA . ARG A 1 253 ? 8.902 18.529 10.890 1.00 51.44 253 ARG A CA 1
ATOM 2030 C C . ARG A 1 253 ? 9.566 18.022 12.149 1.00 51.44 253 ARG A C 1
ATOM 2032 O O . ARG A 1 253 ? 9.072 18.257 13.252 1.00 51.44 253 ARG A O 1
ATOM 2039 N N . VAL A 1 254 ? 10.642 17.267 11.981 1.00 49.50 254 VAL A N 1
ATOM 2040 C CA . VAL A 1 254 ? 11.421 16.775 13.109 1.00 49.50 254 VAL A CA 1
ATOM 2041 C C . VAL A 1 254 ? 12.042 18.004 13.776 1.00 49.50 254 VAL A C 1
ATOM 2043 O O . VAL A 1 254 ? 13.110 18.454 13.373 1.00 49.50 254 VAL A O 1
ATOM 2046 N N . LYS A 1 255 ? 11.343 18.585 14.762 1.00 41.66 255 LYS A N 1
ATOM 2047 C CA . LYS A 1 255 ? 11.877 19.638 15.632 1.00 41.66 255 LYS A CA 1
ATOM 2048 C C . LYS A 1 255 ? 13.113 19.069 16.332 1.00 41.66 255 LYS A C 1
ATOM 2050 O O . LYS A 1 255 ? 13.017 18.030 16.982 1.00 41.66 255 LYS A O 1
ATOM 2055 N N . GLY A 1 256 ? 14.258 19.732 16.179 1.00 45.12 256 GLY A N 1
ATOM 2056 C CA . GLY A 1 256 ? 15.516 19.335 16.825 1.00 45.12 256 GLY A CA 1
ATOM 2057 C C . GLY A 1 256 ? 16.719 19.164 15.898 1.00 45.12 256 GLY A C 1
ATOM 2058 O O . GLY A 1 256 ? 17.708 18.556 16.300 1.00 45.12 256 GLY A O 1
ATOM 2059 N N . THR A 1 257 ? 16.684 19.666 14.663 1.00 41.91 257 THR A N 1
ATOM 2060 C CA . THR A 1 257 ? 17.904 19.761 13.859 1.00 41.91 257 THR A CA 1
ATOM 2061 C C . THR A 1 257 ? 18.736 20.951 14.311 1.00 41.91 257 THR A C 1
ATOM 2063 O O . THR A 1 257 ? 18.278 22.085 14.252 1.00 41.91 257 THR A O 1
ATOM 2066 N N . SER A 1 258 ? 19.945 20.651 14.786 1.00 42.94 258 SER A N 1
ATOM 2067 C CA . SER A 1 258 ? 21.064 21.579 14.972 1.00 42.94 258 SER A CA 1
ATOM 2068 C C . SER A 1 258 ? 21.054 22.724 13.950 1.00 42.94 258 SER A C 1
ATOM 2070 O O . SER A 1 258 ? 20.834 22.472 12.764 1.00 42.94 258 SER A O 1
ATOM 2072 N N . ALA A 1 259 ? 21.377 23.945 14.390 1.00 47.91 259 ALA A N 1
ATOM 2073 C CA . ALA A 1 259 ? 21.517 25.145 13.554 1.00 47.91 259 ALA A CA 1
ATOM 2074 C C . ALA A 1 259 ? 22.531 25.003 12.392 1.00 47.91 259 ALA A C 1
ATOM 2076 O O . ALA A 1 259 ? 22.644 25.891 11.558 1.00 47.91 259 ALA A O 1
ATOM 2077 N N . SER A 1 260 ? 23.262 23.887 12.322 1.00 49.53 260 SER A N 1
ATOM 2078 C CA . SER A 1 260 ? 24.268 23.584 11.301 1.00 49.53 260 SER A CA 1
ATOM 2079 C C . SER A 1 260 ? 23.762 22.790 10.089 1.00 49.53 260 SER A C 1
ATOM 2081 O O . SER A 1 260 ? 24.571 22.392 9.254 1.00 49.53 260 SER A O 1
ATOM 2083 N N . ILE A 1 261 ? 22.461 22.497 9.982 1.00 52.28 261 ILE A N 1
ATOM 2084 C CA . ILE A 1 261 ? 21.928 21.729 8.848 1.00 52.28 261 ILE A CA 1
ATOM 2085 C C . ILE A 1 261 ? 21.414 22.689 7.766 1.00 52.28 261 ILE A C 1
ATOM 2087 O O . ILE A 1 261 ? 20.512 23.470 8.062 1.00 52.28 261 ILE A O 1
ATOM 2091 N N . PRO A 1 262 ? 21.928 22.622 6.523 1.00 53.56 262 PRO A N 1
ATOM 2092 C CA . PRO A 1 262 ? 21.488 23.514 5.457 1.00 53.56 262 PRO A CA 1
ATOM 2093 C C . PRO A 1 262 ? 19.967 23.439 5.191 1.00 53.56 262 PRO A C 1
ATOM 2095 O O . PRO A 1 262 ? 19.394 22.343 5.272 1.00 53.56 262 PRO A O 1
ATOM 2098 N N . PRO A 1 263 ? 19.289 24.553 4.853 1.00 57.81 263 PRO A N 1
ATOM 2099 C CA . PRO A 1 263 ? 17.833 24.603 4.643 1.00 57.81 263 PRO A CA 1
ATOM 2100 C C . PRO A 1 263 ? 17.291 23.593 3.615 1.00 57.81 263 PRO A C 1
ATOM 2102 O O . PRO A 1 263 ? 16.176 23.079 3.739 1.00 57.81 263 PRO A O 1
ATOM 2105 N N . GLU A 1 264 ? 18.079 23.251 2.599 1.00 55.19 264 GLU A N 1
ATOM 2106 C CA . GLU A 1 264 ? 17.763 22.231 1.599 1.00 55.19 264 GLU A CA 1
ATOM 2107 C C . GLU A 1 264 ? 17.704 20.809 2.185 1.00 55.19 264 GLU A C 1
ATOM 2109 O O . GLU A 1 264 ? 16.916 19.977 1.729 1.00 55.19 264 GLU A O 1
ATOM 2114 N N . VAL A 1 265 ? 18.458 20.539 3.256 1.00 50.09 265 VAL A N 1
ATOM 2115 C CA . VAL A 1 265 ? 18.456 19.262 3.985 1.00 50.09 265 VAL A CA 1
ATOM 2116 C C . VAL A 1 265 ? 17.263 19.161 4.948 1.00 50.09 265 VAL A C 1
ATOM 2118 O O . VAL A 1 265 ? 16.806 18.055 5.259 1.00 50.09 265 VAL A O 1
ATOM 2121 N N . GLU A 1 266 ? 16.701 20.289 5.387 1.00 52.19 266 GLU A N 1
ATOM 2122 C CA . GLU A 1 266 ? 15.491 20.324 6.219 1.00 52.19 266 GLU A CA 1
ATOM 2123 C C . GLU A 1 266 ? 14.241 19.887 5.432 1.00 52.19 266 GLU A C 1
ATOM 2125 O O . GLU A 1 266 ? 13.425 19.113 5.938 1.00 52.19 266 GLU A O 1
ATOM 2130 N N . LYS A 1 267 ? 14.143 20.261 4.145 1.00 58.16 267 LYS A N 1
ATOM 2131 C CA . LYS A 1 267 ? 13.066 19.823 3.227 1.00 58.16 267 LYS A CA 1
ATOM 2132 C C . LYS A 1 267 ? 13.037 18.301 2.987 1.00 58.16 267 LYS A C 1
ATOM 2134 O O . LYS A 1 267 ? 12.046 17.772 2.484 1.00 58.16 267 LYS A O 1
ATOM 2139 N N . ALA A 1 268 ? 14.101 17.589 3.359 1.00 60.06 268 ALA A N 1
ATOM 2140 C CA . ALA A 1 268 ? 14.298 16.160 3.125 1.00 60.06 268 ALA A CA 1
ATOM 2141 C C . ALA A 1 268 ? 13.950 15.267 4.339 1.00 60.06 268 ALA A C 1
ATOM 2143 O O . ALA A 1 268 ? 14.305 14.086 4.353 1.00 60.06 268 ALA A O 1
ATOM 2144 N N . ARG A 1 269 ? 13.290 15.786 5.385 1.00 74.56 269 ARG A N 1
ATOM 2145 C CA . ARG A 1 269 ? 12.950 15.006 6.592 1.00 74.56 269 ARG A CA 1
ATOM 2146 C C . ARG A 1 269 ? 11.450 14.956 6.845 1.00 74.56 269 ARG A C 1
ATOM 2148 O O . ARG A 1 269 ? 10.767 15.969 6.755 1.00 74.56 269 ARG A O 1
ATOM 2155 N N . GLY A 1 270 ? 10.948 13.781 7.206 1.00 83.31 270 GLY A N 1
ATOM 2156 C CA . GLY A 1 270 ? 9.544 13.615 7.545 1.00 83.31 270 GLY A CA 1
ATOM 2157 C C . GLY A 1 270 ? 9.164 12.180 7.873 1.00 83.31 270 GLY A C 1
ATOM 2158 O O . GLY A 1 270 ? 9.804 11.210 7.459 1.00 83.31 270 GLY A O 1
ATOM 2159 N N . LYS A 1 271 ? 8.087 12.064 8.643 1.00 87.94 271 LYS A N 1
ATOM 2160 C CA . LYS A 1 271 ? 7.419 10.804 8.949 1.00 87.94 271 LYS A CA 1
ATOM 2161 C C . LYS A 1 271 ? 5.946 10.943 8.595 1.00 87.94 271 LYS A C 1
ATOM 2163 O O . LYS A 1 271 ? 5.346 11.979 8.861 1.00 87.94 271 LYS A O 1
ATOM 2168 N N . ILE A 1 272 ? 5.378 9.894 8.017 1.00 91.12 272 ILE A N 1
ATOM 2169 C CA . ILE A 1 272 ? 3.948 9.758 7.736 1.00 91.12 272 ILE A CA 1
ATOM 2170 C C . ILE A 1 272 ? 3.487 8.497 8.451 1.00 91.12 272 ILE A C 1
ATOM 2172 O O . ILE A 1 272 ? 4.005 7.416 8.174 1.00 91.12 272 ILE A O 1
ATOM 2176 N N . ASN A 1 273 ? 2.548 8.639 9.386 1.00 92.38 273 ASN A N 1
ATOM 2177 C CA . ASN A 1 273 ? 1.867 7.540 10.082 1.00 92.38 273 ASN A CA 1
ATOM 2178 C C . ASN A 1 273 ? 2.778 6.509 10.783 1.00 92.38 273 ASN A C 1
ATOM 2180 O O . ASN A 1 273 ? 2.309 5.459 11.211 1.00 92.38 273 ASN A O 1
ATOM 2184 N N . THR A 1 274 ? 4.075 6.782 10.969 1.00 90.19 274 THR A N 1
ATOM 2185 C CA . THR A 1 274 ? 5.031 5.775 11.473 1.00 90.19 274 THR A CA 1
ATOM 2186 C C . THR A 1 274 ? 4.821 5.402 12.933 1.00 90.19 274 THR A C 1
ATOM 2188 O O . THR A 1 274 ? 5.409 4.425 13.386 1.00 90.19 274 THR A O 1
ATOM 2191 N N . GLN A 1 275 ? 4.059 6.194 13.686 1.00 90.00 275 GLN A N 1
ATOM 2192 C CA . GLN A 1 275 ? 3.735 5.933 15.090 1.00 90.00 275 GLN A CA 1
ATOM 2193 C C . GLN A 1 275 ? 2.364 5.272 15.255 1.00 90.00 275 GLN A C 1
ATOM 2195 O O . GLN A 1 275 ? 2.079 4.747 16.318 1.00 90.00 275 GLN A O 1
ATOM 2200 N N . LEU A 1 276 ? 1.510 5.276 14.234 1.00 93.06 276 LEU A N 1
ATOM 2201 C CA . LEU A 1 276 ? 0.162 4.727 14.342 1.00 93.06 276 LEU A CA 1
ATOM 2202 C C . LEU A 1 276 ? 0.203 3.210 14.177 1.00 93.06 276 LEU A C 1
ATOM 2204 O O . LEU A 1 276 ? 0.865 2.690 13.276 1.00 93.06 276 LEU A O 1
ATOM 2208 N N . ARG A 1 277 ? -0.466 2.499 15.078 1.00 94.19 277 ARG A N 1
ATOM 2209 C CA . ARG A 1 277 ? -0.522 1.038 15.112 1.00 94.19 277 ARG A CA 1
ATOM 2210 C C . ARG A 1 277 ? -1.956 0.567 15.229 1.00 94.19 277 ARG A C 1
ATOM 2212 O O . ARG A 1 277 ? -2.822 1.288 15.724 1.00 94.19 277 ARG A O 1
ATOM 2219 N N . TRP A 1 278 ? -2.168 -0.662 14.788 1.00 95.88 278 TRP A N 1
ATOM 2220 C CA . TRP A 1 278 ? -3.415 -1.385 14.962 1.00 95.88 278 TRP A CA 1
ATOM 2221 C C . TRP A 1 278 ? -3.154 -2.874 15.153 1.00 95.88 278 TRP A C 1
ATOM 2223 O O . TRP A 1 278 ? -2.064 -3.372 14.851 1.00 95.88 278 TRP A O 1
ATOM 2233 N N . SER A 1 279 ? -4.179 -3.572 15.628 1.00 94.06 279 SER A N 1
ATOM 2234 C CA . SER A 1 279 ? -4.221 -5.026 15.737 1.00 94.06 279 SER A CA 1
ATOM 2235 C C . SER A 1 279 ? -5.254 -5.579 14.763 1.00 94.06 279 SER A C 1
ATOM 2237 O O . SER A 1 279 ? -6.389 -5.112 14.754 1.00 94.06 279 SER A O 1
ATOM 2239 N N . GLY A 1 280 ? -4.854 -6.530 13.915 1.00 91.25 280 GLY A N 1
ATOM 2240 C CA . GLY A 1 280 ? -5.780 -7.285 13.068 1.00 91.25 280 GLY A CA 1
ATOM 2241 C C . GLY A 1 280 ? -6.379 -8.495 13.789 1.00 91.25 280 GLY A C 1
ATOM 2242 O O . GLY A 1 280 ? -7.489 -8.904 13.463 1.00 91.25 280 GLY A O 1
ATOM 2243 N N . ASP A 1 281 ? -5.673 -9.033 14.789 1.00 91.31 281 ASP A N 1
ATOM 2244 C CA . ASP A 1 281 ? -6.040 -10.261 15.508 1.00 91.31 281 ASP A CA 1
ATOM 2245 C C . ASP A 1 281 ? -7.398 -10.179 16.228 1.00 91.31 281 ASP A C 1
ATOM 2247 O O . ASP A 1 281 ? -8.074 -11.192 16.392 1.00 91.31 281 ASP A O 1
ATOM 2251 N N . ASP A 1 282 ? -7.812 -8.984 16.648 1.00 94.44 282 ASP A N 1
ATOM 2252 C CA . ASP A 1 282 ? -9.083 -8.738 17.331 1.00 94.44 282 ASP A CA 1
ATOM 2253 C C . ASP A 1 282 ? -10.078 -7.952 16.465 1.00 94.44 282 ASP A C 1
ATOM 2255 O O . ASP A 1 282 ? -11.093 -7.476 16.981 1.00 94.44 282 ASP A O 1
ATOM 2259 N N . ALA A 1 283 ? -9.810 -7.778 15.168 1.00 96.75 283 ALA A N 1
ATOM 2260 C CA . ALA A 1 283 ? -10.697 -7.042 14.276 1.00 96.75 283 ALA A CA 1
ATOM 2261 C C . ALA A 1 283 ? -12.040 -7.771 14.101 1.00 96.75 283 ALA A C 1
ATOM 2263 O O . ALA A 1 283 ? -12.092 -8.989 13.927 1.00 96.75 283 ALA A O 1
ATOM 2264 N N . VAL A 1 284 ? -13.138 -7.016 14.120 1.00 98.12 284 VAL A N 1
ATOM 2265 C CA . VAL A 1 284 ? -14.489 -7.524 13.841 1.00 98.12 284 VAL A CA 1
ATOM 2266 C C . VAL A 1 284 ? -15.001 -6.833 12.590 1.00 98.12 284 VAL A C 1
ATOM 2268 O O . VAL A 1 284 ? -14.905 -5.617 12.486 1.00 98.12 284 VAL A O 1
ATOM 2271 N N . ASP A 1 285 ? -15.557 -7.598 11.658 1.00 98.25 285 ASP A N 1
ATOM 2272 C CA . ASP A 1 285 ? -16.162 -7.086 10.429 1.00 98.25 285 ASP A CA 1
ATOM 2273 C C . ASP A 1 285 ? -17.451 -7.864 10.141 1.00 98.25 285 ASP A C 1
ATOM 2275 O O . ASP A 1 285 ? -17.444 -8.947 9.548 1.00 98.25 285 ASP A O 1
ATOM 2279 N N . LYS A 1 286 ? -18.562 -7.336 10.655 1.00 98.38 286 LYS A N 1
ATOM 2280 C CA . LYS A 1 286 ? -19.907 -7.909 10.570 1.00 98.38 286 LYS A CA 1
ATOM 2281 C C . LYS A 1 286 ? -20.834 -6.962 9.802 1.00 98.38 286 LYS A C 1
ATOM 2283 O O . LYS A 1 286 ? -20.549 -5.772 9.727 1.00 98.38 286 LYS A O 1
ATOM 2288 N N . PRO A 1 287 ? -21.965 -7.443 9.260 1.00 98.31 287 PRO A N 1
ATOM 2289 C CA . PRO A 1 287 ? -22.885 -6.588 8.504 1.00 98.31 287 PRO A CA 1
ATOM 2290 C C . PRO A 1 287 ? -23.375 -5.343 9.262 1.00 98.31 287 PRO A C 1
ATOM 2292 O O . PRO A 1 287 ? -23.623 -4.313 8.646 1.00 98.31 287 PRO A O 1
ATOM 2295 N N . ASP A 1 288 ? -23.486 -5.424 10.590 1.00 98.12 288 ASP A N 1
ATOM 2296 C CA . ASP A 1 288 ? -23.980 -4.366 11.477 1.00 98.12 288 ASP A CA 1
ATOM 2297 C C . ASP A 1 288 ? -22.873 -3.474 12.063 1.00 98.12 288 ASP A C 1
ATOM 2299 O O . ASP A 1 288 ? -23.160 -2.363 12.524 1.00 98.12 288 ASP A O 1
ATOM 2303 N N . ARG A 1 289 ? -21.614 -3.940 12.068 1.00 98.50 289 ARG A N 1
ATOM 2304 C CA . ARG A 1 289 ? -20.501 -3.214 12.691 1.00 98.50 289 ARG A CA 1
ATOM 2305 C C . ARG A 1 289 ? -19.114 -3.635 12.229 1.00 98.50 289 ARG A C 1
ATOM 2307 O O . ARG A 1 289 ? -18.862 -4.793 11.902 1.00 98.50 289 ARG A O 1
ATOM 2314 N N . VAL A 1 290 ? -18.176 -2.710 12.385 1.00 98.69 290 VAL A N 1
ATOM 2315 C CA . VAL A 1 290 ? -16.737 -2.968 12.323 1.00 98.69 290 VAL A CA 1
ATOM 2316 C C . VAL A 1 290 ? -16.064 -2.505 13.610 1.00 98.69 290 VAL A C 1
ATOM 2318 O O . VAL A 1 290 ? -16.419 -1.475 14.183 1.00 98.69 290 VAL A O 1
ATOM 2321 N N . GLU A 1 291 ? -15.077 -3.266 14.068 1.00 98.38 291 GLU A N 1
ATOM 2322 C CA . GLU A 1 291 ? -14.295 -2.943 15.254 1.00 98.38 291 GLU A CA 1
ATOM 2323 C C . GLU A 1 291 ? -12.804 -3.177 15.011 1.00 98.38 291 GLU A C 1
ATOM 2325 O O . GLU A 1 291 ? -12.416 -4.160 14.375 1.00 98.38 291 GLU A O 1
ATOM 2330 N N . LEU A 1 292 ? -11.959 -2.299 15.549 1.00 97.62 292 LEU A N 1
ATOM 2331 C CA . LEU A 1 292 ? -10.510 -2.386 15.405 1.00 97.62 292 LEU A CA 1
ATOM 2332 C C . LEU A 1 292 ? -9.798 -1.744 16.595 1.00 97.62 292 LEU A C 1
ATOM 2334 O O . LEU A 1 292 ? -10.164 -0.655 17.035 1.00 97.62 292 LEU A O 1
ATOM 2338 N N . THR A 1 293 ? -8.736 -2.373 17.089 1.00 97.69 293 THR A N 1
ATOM 2339 C CA . THR A 1 293 ? -7.891 -1.770 18.127 1.00 97.69 293 THR A CA 1
ATOM 2340 C C . THR A 1 293 ? -6.781 -0.932 17.497 1.00 97.69 293 THR A C 1
ATOM 2342 O O . THR A 1 293 ? -6.032 -1.434 16.661 1.00 97.69 293 THR A O 1
ATOM 2345 N N . VAL A 1 294 ? -6.653 0.337 17.908 1.00 97.19 294 VAL A N 1
ATOM 2346 C CA . VAL A 1 294 ? -5.655 1.301 17.403 1.00 97.19 294 VAL A CA 1
ATOM 2347 C C . VAL A 1 294 ? -4.958 2.055 18.543 1.00 97.19 294 VAL A C 1
ATOM 2349 O O . VAL A 1 294 ? -5.539 2.260 19.609 1.00 97.19 294 VAL A O 1
ATOM 2352 N N . TRP A 1 295 ? -3.692 2.441 18.345 1.00 95.69 295 TRP A N 1
ATOM 2353 C CA . TRP A 1 295 ? -2.901 3.211 19.320 1.00 95.69 295 TRP A CA 1
ATOM 2354 C C . TRP A 1 295 ? -1.703 3.929 18.691 1.00 95.69 295 TRP A C 1
ATOM 2356 O O . TRP A 1 295 ? -1.356 3.721 17.527 1.00 95.69 295 TRP A O 1
ATOM 2366 N N . VAL A 1 296 ? -1.042 4.763 19.495 1.00 93.25 296 VAL A N 1
ATOM 2367 C CA . VAL A 1 296 ? 0.224 5.426 19.162 1.00 93.25 296 VAL A CA 1
ATOM 2368 C C . VAL A 1 296 ? 1.401 4.663 19.776 1.00 93.25 296 VAL A C 1
ATOM 2370 O O . VAL A 1 296 ? 1.533 4.568 20.993 1.00 93.25 296 VAL A O 1
ATOM 2373 N N . GLN A 1 297 ? 2.319 4.163 18.957 1.00 89.81 297 GLN A N 1
ATOM 2374 C CA . GLN A 1 297 ? 3.634 3.715 19.406 1.00 89.81 297 GLN A CA 1
ATOM 2375 C C . GLN A 1 297 ? 4.530 4.929 19.684 1.00 89.81 297 GLN A C 1
ATOM 2377 O O . GLN A 1 297 ? 4.914 5.662 18.772 1.00 89.81 297 GLN A O 1
ATOM 2382 N N . GLY A 1 298 ? 4.915 5.113 20.944 1.00 85.88 298 GLY A N 1
ATOM 2383 C CA . GLY A 1 298 ? 5.761 6.223 21.364 1.00 85.88 298 GLY A CA 1
ATOM 2384 C C . GLY A 1 298 ? 6.020 6.220 22.867 1.00 85.88 298 GLY A C 1
ATOM 2385 O O . GLY A 1 298 ? 5.825 5.212 23.544 1.00 85.88 298 GLY A O 1
ATOM 2386 N N . ARG A 1 299 ? 6.475 7.362 23.395 1.00 86.12 299 ARG A N 1
ATOM 2387 C CA . ARG A 1 299 ? 6.650 7.555 24.843 1.00 86.12 299 ARG A CA 1
ATOM 2388 C C . ARG A 1 299 ? 5.302 7.456 25.563 1.00 86.12 299 ARG A C 1
ATOM 2390 O O . ARG A 1 299 ? 4.256 7.754 24.984 1.00 86.12 299 ARG A O 1
ATOM 2397 N N . ARG A 1 300 ? 5.330 7.094 26.850 1.00 86.75 300 ARG A N 1
ATOM 2398 C CA . ARG A 1 300 ? 4.141 7.130 27.714 1.00 86.75 300 ARG A CA 1
ATOM 2399 C C . ARG A 1 300 ? 3.479 8.509 27.609 1.00 86.75 300 ARG A C 1
ATOM 2401 O O . ARG A 1 300 ? 4.152 9.527 27.727 1.00 86.75 300 ARG A O 1
ATOM 2408 N N . GLY A 1 301 ? 2.171 8.524 27.360 1.00 88.50 301 GLY A N 1
ATOM 2409 C CA . GLY A 1 301 ? 1.398 9.757 27.192 1.00 88.50 301 GLY A CA 1
ATOM 2410 C C . GLY A 1 301 ? 1.388 10.344 25.777 1.00 88.50 301 GLY A C 1
ATOM 2411 O O . GLY A 1 301 ? 0.722 11.356 25.580 1.00 88.50 301 GLY A O 1
ATOM 2412 N N . ALA A 1 302 ? 2.054 9.723 24.793 1.00 89.62 302 ALA A N 1
ATOM 2413 C CA . ALA A 1 302 ? 1.930 10.126 23.392 1.00 89.62 302 ALA A CA 1
ATOM 2414 C C . ALA A 1 302 ? 0.463 10.074 22.933 1.00 89.62 302 ALA A C 1
ATOM 2416 O O . ALA A 1 302 ? -0.271 9.133 23.256 1.00 89.62 302 ALA A O 1
ATOM 2417 N N . LYS A 1 303 ? 0.041 11.106 22.199 1.00 93.00 303 LYS A N 1
ATOM 2418 C CA . LYS A 1 303 ? -1.308 11.250 21.650 1.00 93.00 303 LYS A CA 1
ATOM 2419 C C . LYS A 1 303 ? -1.232 11.899 20.275 1.00 93.00 303 LYS A C 1
ATOM 2421 O O . LYS A 1 303 ? -0.370 12.744 20.047 1.00 93.00 303 LYS A O 1
ATOM 2426 N N . VAL A 1 304 ? -2.155 11.539 19.394 1.00 92.88 304 VAL A N 1
ATOM 2427 C CA . VAL A 1 304 ? -2.319 12.164 18.078 1.00 92.88 304 VAL A CA 1
ATOM 2428 C C . VAL A 1 304 ? -3.800 12.274 17.751 1.00 92.88 304 VAL A C 1
ATOM 2430 O O . VAL A 1 304 ? -4.578 11.387 18.091 1.00 92.88 304 VAL A O 1
ATOM 2433 N N . THR A 1 305 ? -4.188 13.364 17.099 1.00 94.69 305 THR A N 1
ATOM 2434 C CA . THR A 1 305 ? -5.539 13.539 16.562 1.00 94.69 305 THR A CA 1
ATOM 2435 C C . THR A 1 305 ? -5.476 13.380 15.051 1.00 94.69 305 THR A C 1
ATOM 2437 O O . THR A 1 305 ? -4.695 14.073 14.402 1.00 94.69 305 THR A O 1
ATOM 2440 N N . THR A 1 306 ? -6.257 12.466 14.483 1.00 95.38 306 THR A N 1
ATOM 2441 C CA . THR A 1 306 ? -6.278 12.223 13.032 1.00 95.38 306 THR A CA 1
ATOM 2442 C C . THR A 1 306 ? -7.609 11.614 12.603 1.00 95.38 306 THR A C 1
ATOM 2444 O O . THR A 1 306 ? -8.319 11.038 13.428 1.00 95.38 306 THR A O 1
ATOM 2447 N N . ASP A 1 307 ? -7.943 11.718 11.317 1.00 97.12 307 ASP A N 1
ATOM 2448 C CA . ASP A 1 307 ? -9.049 10.941 10.765 1.00 97.12 307 ASP A CA 1
ATOM 2449 C C . ASP A 1 307 ? -8.601 9.492 10.559 1.00 97.12 307 ASP A C 1
ATOM 2451 O O . ASP A 1 307 ? -7.502 9.235 10.050 1.00 97.12 307 ASP A O 1
ATOM 2455 N N . ILE A 1 308 ? -9.480 8.552 10.898 1.00 97.94 308 ILE A N 1
ATOM 2456 C CA . ILE A 1 308 ? -9.297 7.129 10.611 1.00 97.94 308 ILE A CA 1
ATOM 2457 C C . ILE A 1 308 ? -10.229 6.754 9.466 1.00 97.94 308 ILE A C 1
ATOM 2459 O O . ILE A 1 308 ? -11.445 6.888 9.567 1.00 97.94 308 ILE A O 1
ATOM 2463 N N . ILE A 1 309 ? -9.653 6.267 8.376 1.00 98.25 309 ILE A N 1
ATOM 2464 C CA . ILE A 1 309 ? -10.371 5.757 7.216 1.00 98.25 309 ILE A CA 1
ATOM 2465 C C . ILE A 1 309 ? -10.331 4.233 7.263 1.00 98.25 309 ILE A C 1
ATOM 2467 O O . ILE A 1 309 ? -9.249 3.647 7.255 1.00 98.25 309 ILE A O 1
ATOM 2471 N N . LEU A 1 310 ? -11.491 3.584 7.311 1.00 98.25 310 LEU A N 1
ATOM 2472 C CA . LEU A 1 310 ? -11.570 2.123 7.343 1.00 98.25 310 LEU A CA 1
ATOM 2473 C C . LEU A 1 310 ? -11.575 1.563 5.917 1.00 98.25 310 LEU A C 1
ATOM 2475 O O . LEU A 1 310 ? -12.430 1.912 5.105 1.00 98.25 310 LEU A O 1
ATOM 2479 N N . ARG A 1 311 ? -10.592 0.711 5.618 1.00 98.00 311 ARG A N 1
ATOM 2480 C CA . ARG A 1 311 ? -10.370 0.068 4.316 1.00 98.00 311 ARG A CA 1
ATOM 2481 C C . ARG A 1 311 ? -10.518 -1.446 4.430 1.00 98.00 311 ARG A C 1
ATOM 2483 O O . ARG A 1 311 ? -10.394 -1.990 5.527 1.00 98.00 311 ARG A O 1
ATOM 2490 N N . ARG A 1 312 ? -10.716 -2.129 3.296 1.00 97.00 312 ARG A N 1
ATOM 2491 C CA . ARG A 1 312 ? -10.807 -3.602 3.201 1.00 97.00 312 ARG A CA 1
ATOM 2492 C C . ARG A 1 312 ? -11.934 -4.229 4.016 1.00 97.00 312 ARG A C 1
ATOM 2494 O O . ARG A 1 312 ? -11.761 -5.288 4.615 1.00 97.00 312 ARG A O 1
ATOM 2501 N N . LEU A 1 313 ? -13.090 -3.575 4.027 1.00 97.50 313 LEU A N 1
ATOM 2502 C CA . LEU A 1 313 ? -14.277 -4.106 4.688 1.00 97.50 313 LEU A CA 1
ATOM 2503 C C . LEU A 1 313 ? -14.946 -5.164 3.802 1.00 97.50 313 LEU A C 1
ATOM 2505 O O . LEU A 1 313 ? -15.345 -4.920 2.655 1.00 97.50 313 LEU A O 1
ATOM 2509 N N . ALA A 1 314 ? -15.044 -6.372 4.335 1.00 96.06 314 ALA A N 1
ATOM 2510 C CA . ALA A 1 314 ? -15.707 -7.503 3.721 1.00 96.06 314 ALA A CA 1
ATOM 2511 C C . ALA A 1 314 ? -17.216 -7.457 3.980 1.00 96.06 314 ALA A C 1
ATOM 2513 O O . ALA A 1 314 ? -17.981 -7.511 3.017 1.00 96.06 314 ALA A O 1
ATOM 2514 N N . SER A 1 315 ? -17.635 -7.304 5.241 1.00 97.81 315 SER A N 1
ATOM 2515 C CA . SER A 1 315 ? -19.040 -7.465 5.646 1.00 97.81 315 SER A CA 1
ATOM 2516 C C . SER A 1 315 ? -19.732 -6.136 5.936 1.00 97.81 315 SER A C 1
ATOM 2518 O O . SER A 1 315 ? -20.852 -5.917 5.478 1.00 97.81 315 SER A O 1
ATOM 2520 N N . PHE A 1 316 ? -19.083 -5.239 6.681 1.00 98.25 316 PHE A N 1
ATOM 2521 C CA . PHE A 1 316 ? -19.642 -3.946 7.059 1.00 98.25 316 PHE A CA 1
ATOM 2522 C C . PHE A 1 316 ? -19.602 -2.983 5.871 1.00 98.25 316 PHE A C 1
ATOM 2524 O O . PHE A 1 316 ? -18.596 -2.320 5.609 1.00 98.25 316 PHE A O 1
ATOM 2531 N N . ARG A 1 317 ? -20.702 -2.932 5.115 1.00 97.50 317 ARG A N 1
ATOM 2532 C CA . ARG A 1 317 ? -20.832 -2.139 3.883 1.00 97.50 317 ARG A CA 1
ATOM 2533 C C . ARG A 1 317 ? -22.075 -1.250 3.917 1.00 97.50 317 ARG A C 1
ATOM 2535 O O . ARG A 1 317 ? -22.996 -1.462 3.128 1.00 97.50 317 ARG A O 1
ATOM 2542 N N . PRO A 1 318 ? -22.137 -0.274 4.838 1.00 97.75 318 PRO A N 1
ATOM 2543 C CA . PRO A 1 318 ? -23.252 0.661 4.875 1.00 97.75 318 PRO A CA 1
ATOM 2544 C C . PRO A 1 318 ? -23.321 1.466 3.565 1.00 97.75 318 PRO A C 1
ATOM 2546 O O . PRO 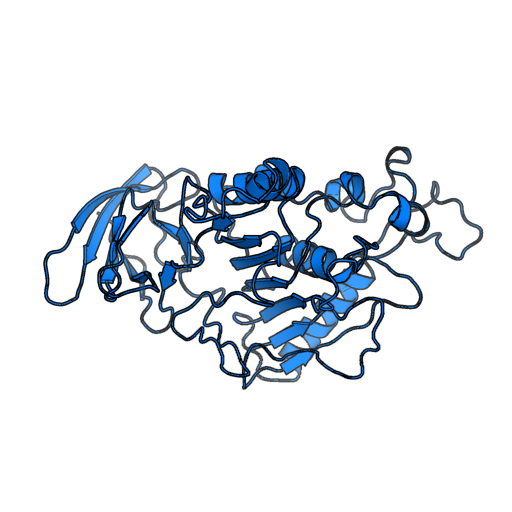A 1 318 ? -22.301 1.753 2.933 1.00 97.75 318 PRO A O 1
ATOM 2549 N N . ALA A 1 319 ? -24.536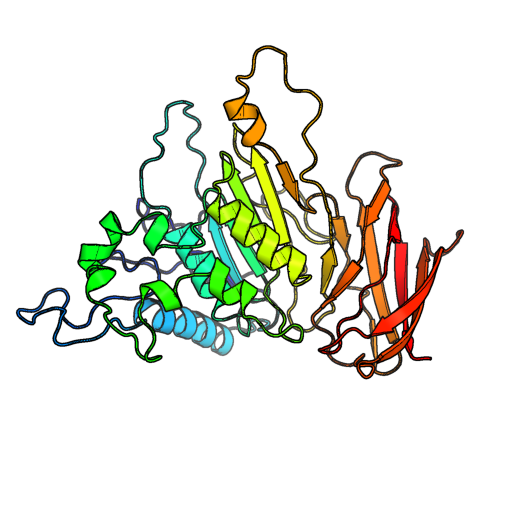 1.805 3.134 1.00 97.38 319 ALA A N 1
ATOM 2550 C CA . ALA A 1 319 ? -24.755 2.515 1.878 1.00 97.38 319 ALA A CA 1
ATOM 2551 C C . ALA A 1 319 ? -24.157 3.931 1.919 1.00 97.38 319 ALA A C 1
ATOM 2553 O O . ALA A 1 319 ? -24.196 4.606 2.946 1.00 97.38 319 ALA A O 1
ATOM 2554 N N . ALA A 1 320 ? -23.638 4.417 0.787 1.00 97.56 320 ALA A N 1
ATOM 2555 C CA . ALA A 1 320 ? -23.165 5.797 0.690 1.00 97.56 320 ALA A CA 1
ATOM 2556 C C . ALA A 1 320 ? -24.275 6.785 1.100 1.00 97.56 320 ALA A C 1
ATOM 2558 O O . ALA A 1 320 ? -25.428 6.640 0.703 1.00 97.56 320 ALA A O 1
ATOM 2559 N N . GLY A 1 321 ? -23.923 7.785 1.909 1.00 97.94 321 GLY A N 1
ATOM 2560 C CA . GLY A 1 321 ? -24.855 8.759 2.477 1.00 97.94 321 GLY A CA 1
ATOM 2561 C C . GLY A 1 321 ? -25.566 8.313 3.759 1.00 97.94 321 GLY A C 1
ATOM 2562 O O . GLY A 1 321 ? -26.099 9.178 4.458 1.00 97.94 321 GLY A O 1
ATOM 2563 N N . SER A 1 322 ? -25.545 7.021 4.116 1.00 98.25 322 SER A N 1
ATOM 2564 C CA . SER A 1 322 ? -26.150 6.560 5.368 1.00 98.25 322 SER A CA 1
ATOM 2565 C C . SER A 1 322 ? -25.381 7.085 6.582 1.00 98.25 322 SER A C 1
ATOM 2567 O O . SER A 1 322 ? -24.189 7.404 6.512 1.00 98.25 322 SER A O 1
ATOM 2569 N N . ALA A 1 323 ? -26.078 7.201 7.710 1.00 98.31 323 ALA A N 1
ATOM 2570 C CA . ALA A 1 323 ? -25.461 7.577 8.971 1.00 98.31 323 ALA A CA 1
ATOM 2571 C C . ALA A 1 323 ? -24.910 6.334 9.682 1.00 98.31 323 ALA A C 1
ATOM 2573 O O . ALA A 1 323 ? -25.521 5.268 9.671 1.00 98.31 323 ALA A O 1
ATOM 2574 N N . CYS A 1 324 ? -23.757 6.487 10.321 1.00 98.69 324 CYS A N 1
ATOM 2575 C CA . CYS A 1 324 ? -23.190 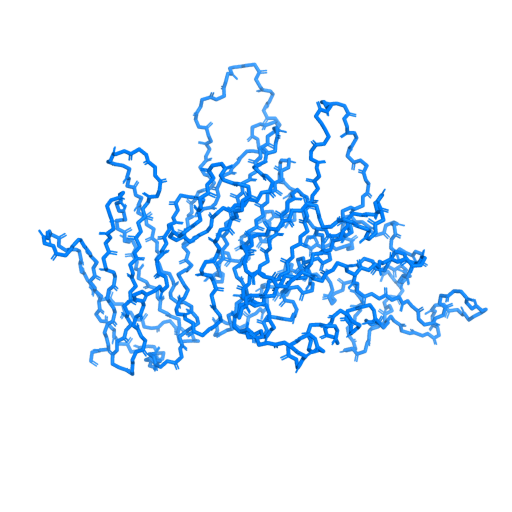5.509 11.241 1.00 98.69 324 CYS A CA 1
ATOM 2576 C C . CYS A 1 324 ? -22.845 6.209 12.554 1.00 98.69 324 CYS A C 1
ATOM 2578 O O . CYS A 1 324 ? -22.557 7.411 12.578 1.00 98.69 324 CYS A O 1
ATOM 2580 N N . ARG A 1 325 ? -22.835 5.451 13.647 1.00 98.56 325 ARG A N 1
ATOM 2581 C CA . ARG A 1 325 ? -22.291 5.898 14.932 1.00 98.56 325 ARG A CA 1
ATOM 2582 C C . ARG A 1 325 ? -20.893 5.322 15.105 1.00 98.56 325 ARG A C 1
ATOM 2584 O O . ARG A 1 325 ? -20.615 4.221 14.636 1.00 98.56 325 ARG A O 1
ATOM 2591 N N . TRP A 1 326 ? -20.021 6.052 15.785 1.00 98.75 326 TRP A N 1
ATOM 2592 C CA . TRP A 1 326 ? -18.708 5.549 16.162 1.00 98.75 326 TRP A CA 1
ATOM 2593 C C . TRP A 1 326 ? -18.388 5.826 17.628 1.00 98.75 326 TRP A C 1
ATOM 2595 O O . TRP A 1 326 ? -18.851 6.807 18.212 1.00 98.75 326 TRP A O 1
ATOM 2605 N N . GLU A 1 327 ? -17.565 4.958 18.209 1.00 98.62 327 GLU A N 1
ATOM 2606 C CA . GLU A 1 327 ? -16.982 5.107 19.540 1.00 98.62 327 GLU A CA 1
ATOM 2607 C C . GLU A 1 327 ? -15.507 4.713 19.505 1.00 98.62 327 GLU A C 1
ATOM 2609 O O . GLU A 1 327 ? -15.121 3.780 18.805 1.00 98.62 327 GLU A O 1
ATOM 2614 N N . TYR A 1 328 ? -14.674 5.399 20.277 1.00 98.62 328 TYR A N 1
ATOM 2615 C CA . TYR A 1 328 ? -13.285 5.020 20.487 1.00 98.62 328 TYR A CA 1
ATOM 2616 C C . TYR A 1 328 ? -12.863 5.262 21.935 1.00 98.62 328 TYR A C 1
ATOM 2618 O O . TYR A 1 328 ? -13.135 6.314 22.511 1.00 98.62 328 TYR A O 1
ATOM 2626 N N . GLY A 1 329 ? -12.146 4.314 22.529 1.00 97.62 329 GLY A N 1
ATOM 2627 C CA . GLY A 1 329 ? -11.552 4.495 23.850 1.00 97.62 329 GLY A CA 1
ATOM 2628 C C . GLY A 1 329 ? -10.962 3.210 24.423 1.00 97.62 329 GLY A C 1
ATOM 2629 O O . GLY A 1 329 ? -11.102 2.144 23.817 1.00 97.62 329 GLY A O 1
ATOM 2630 N N . PRO A 1 330 ? -10.276 3.290 25.575 1.00 95.88 330 PRO A N 1
ATOM 2631 C CA . PRO A 1 330 ? -9.874 2.098 26.315 1.00 95.88 330 PRO A CA 1
ATOM 2632 C C . PRO A 1 330 ? -11.111 1.306 26.768 1.00 95.88 330 PRO A C 1
ATOM 2634 O O . PRO A 1 330 ? -12.212 1.854 26.846 1.00 95.88 330 PRO A O 1
ATOM 2637 N N . LYS A 1 331 ? -10.920 0.023 27.097 1.00 92.50 331 LYS A N 1
ATOM 2638 C CA . LYS A 1 331 ? -12.002 -0.857 27.572 1.00 92.50 331 LYS A CA 1
ATOM 2639 C C . LYS A 1 331 ? -12.730 -0.268 28.789 1.00 92.50 331 LYS A C 1
ATOM 2641 O O . LYS A 1 331 ? -13.953 -0.185 28.770 1.00 92.50 331 LYS A O 1
ATOM 2646 N N . ASP A 1 332 ? -11.963 0.210 29.770 1.00 91.88 332 ASP A N 1
ATOM 2647 C CA . ASP A 1 332 ? -12.457 0.648 31.083 1.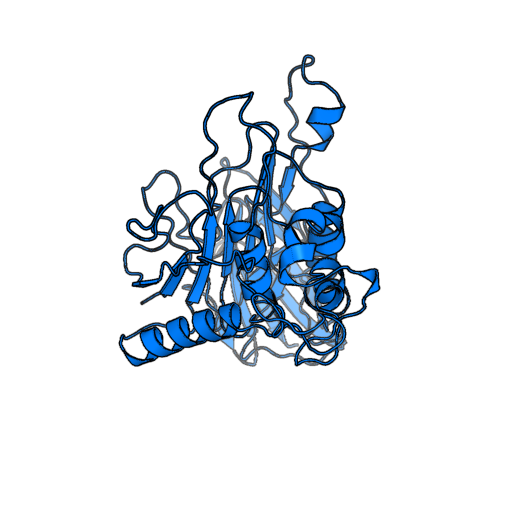00 91.88 332 ASP A CA 1
ATOM 2648 C C . ASP A 1 332 ? -12.226 2.152 31.328 1.00 91.88 332 ASP A C 1
ATOM 2650 O O . ASP A 1 332 ? -11.779 2.568 32.394 1.00 91.88 332 ASP A O 1
ATOM 2654 N N . GLY A 1 333 ? -12.474 3.006 30.330 1.00 93.31 333 GLY A N 1
ATOM 2655 C CA . GLY A 1 333 ? -12.273 4.448 30.496 1.00 93.31 333 GLY A CA 1
ATOM 2656 C C . GLY A 1 333 ? -13.152 5.316 29.610 1.00 93.31 333 GLY A C 1
ATOM 2657 O O . GLY A 1 333 ? -14.024 4.834 28.890 1.00 93.31 333 GLY A O 1
ATOM 2658 N N . GLN A 1 334 ? -12.920 6.629 29.679 1.00 95.06 334 GLN A N 1
ATOM 2659 C CA . GLN A 1 334 ? -13.710 7.600 28.932 1.00 95.06 334 GLN A CA 1
ATOM 2660 C C . GLN A 1 334 ? -13.574 7.364 27.424 1.00 95.06 334 GLN A C 1
ATOM 2662 O O . GLN A 1 334 ? -12.473 7.394 26.864 1.00 95.06 334 GLN A O 1
ATOM 2667 N N . LYS A 1 335 ? -14.719 7.162 26.773 1.00 97.75 335 LYS A N 1
ATOM 2668 C CA . LYS A 1 335 ? -14.819 7.020 25.324 1.00 97.75 335 LYS A CA 1
ATOM 2669 C C . LYS A 1 335 ? -15.133 8.365 24.680 1.00 97.75 335 LYS A C 1
ATOM 2671 O O . LYS A 1 335 ? -15.888 9.176 25.209 1.00 97.75 335 LYS A O 1
ATOM 2676 N N . GLN A 1 336 ? -14.554 8.574 23.512 1.00 98.19 336 GLN A N 1
ATOM 2677 C CA . GLN A 1 336 ? -14.983 9.570 22.538 1.00 98.19 336 GLN A CA 1
ATOM 2678 C C . GLN A 1 336 ? -15.979 8.891 21.598 1.00 98.19 336 GLN A C 1
ATOM 2680 O O . GLN A 1 336 ? -15.866 7.696 21.330 1.00 98.19 336 GLN A O 1
ATOM 2685 N N . SER A 1 337 ? -16.982 9.627 21.144 1.00 98.44 337 SER A N 1
ATOM 2686 C CA . SER A 1 337 ? -18.012 9.100 20.255 1.00 98.44 337 SER A CA 1
ATOM 2687 C C . SER A 1 337 ? -18.532 10.199 19.347 1.00 98.44 337 SER A C 1
ATOM 2689 O O . SER A 1 337 ? -18.320 11.386 19.607 1.00 98.44 337 SER A O 1
ATOM 2691 N N . GLY A 1 338 ? -19.202 9.797 18.279 1.00 98.25 338 GLY A N 1
ATOM 2692 C CA . GLY A 1 338 ? -19.837 10.722 17.363 1.00 98.25 338 GLY A CA 1
ATOM 2693 C C . GLY A 1 338 ? -20.588 9.999 16.262 1.00 98.25 338 GLY A C 1
ATOM 2694 O O . GLY A 1 338 ? -20.823 8.789 16.309 1.00 98.25 338 GLY A O 1
ATOM 2695 N N . GLU A 1 339 ? -20.950 10.767 15.247 1.00 98.31 339 GLU A N 1
ATOM 2696 C CA . GLU A 1 339 ? -21.618 10.274 14.053 1.00 98.31 339 GLU A CA 1
ATOM 2697 C C . GLU A 1 339 ? -20.764 10.566 12.830 1.00 98.31 339 GLU A C 1
ATOM 2699 O O . GLU A 1 339 ? -19.954 11.495 12.819 1.00 98.31 339 GLU A O 1
ATOM 2704 N N . LEU A 1 340 ? -20.943 9.757 11.797 1.00 97.94 340 LEU A N 1
ATOM 2705 C CA . LEU A 1 340 ? -20.363 9.992 10.485 1.00 97.94 340 LEU A CA 1
ATOM 2706 C C . LEU A 1 340 ? -21.395 9.674 9.408 1.00 97.94 340 LEU A C 1
ATOM 2708 O O . LEU A 1 340 ? -22.310 8.877 9.620 1.00 97.94 340 LEU A O 1
ATOM 2712 N N . LYS A 1 341 ? -21.224 10.287 8.239 1.00 98.31 341 LYS A N 1
ATOM 2713 C CA . LYS A 1 341 ? -21.923 9.891 7.016 1.00 98.31 341 LYS A CA 1
ATOM 2714 C C . LYS A 1 341 ? -20.968 9.097 6.141 1.00 98.31 341 LYS A C 1
ATOM 2716 O O . LYS A 1 341 ? -19.817 9.501 5.972 1.00 98.31 341 LYS A O 1
ATOM 2721 N N . VAL A 1 342 ? -21.444 7.990 5.582 1.00 98.06 342 VAL A N 1
ATOM 2722 C CA . VAL A 1 342 ? -20.659 7.191 4.636 1.00 98.06 342 VAL A CA 1
ATOM 2723 C C . VAL A 1 342 ? -20.388 8.035 3.391 1.00 98.06 342 VAL A C 1
ATOM 2725 O O . VAL A 1 342 ? -21.320 8.521 2.749 1.00 98.06 342 VAL A O 1
ATOM 2728 N N . ALA A 1 343 ? -19.118 8.233 3.047 1.00 96.44 343 ALA A N 1
ATOM 2729 C CA . ALA A 1 343 ? -18.732 9.028 1.887 1.00 96.44 343 ALA A CA 1
ATOM 2730 C C . ALA A 1 343 ? -19.057 8.295 0.565 1.00 96.44 343 ALA A C 1
ATOM 2732 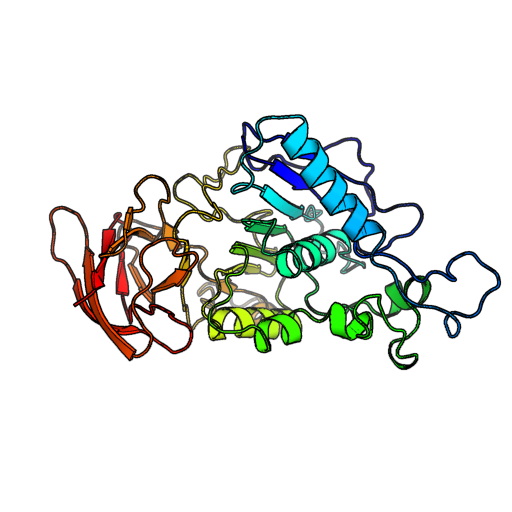O O . ALA A 1 343 ? -19.272 7.075 0.561 1.00 96.44 343 ALA A O 1
ATOM 2733 N N . PRO A 1 344 ? -19.054 9.003 -0.583 1.00 92.94 344 PRO A N 1
ATOM 2734 C CA . PRO A 1 344 ? -19.150 8.367 -1.894 1.00 92.94 344 PRO A CA 1
ATOM 2735 C C . PRO A 1 344 ? -18.152 7.212 -2.049 1.00 92.94 344 PRO A C 1
ATOM 2737 O O . PRO A 1 344 ? -17.009 7.292 -1.596 1.00 92.94 344 PRO A O 1
ATOM 2740 N N . GLY A 1 345 ? -18.592 6.123 -2.682 1.00 91.38 345 GLY A N 1
ATOM 2741 C CA . GLY A 1 345 ? -17.795 4.899 -2.806 1.00 91.38 345 GLY A CA 1
ATOM 2742 C C . GLY A 1 345 ? -17.759 4.024 -1.547 1.00 91.38 345 GLY A C 1
ATOM 2743 O O . GLY A 1 345 ? -16.940 3.112 -1.491 1.00 91.38 345 GLY A O 1
ATOM 2744 N N . GLY A 1 346 ? -18.622 4.280 -0.554 1.00 95.00 346 GLY A N 1
ATOM 2745 C CA . GLY A 1 346 ? -18.742 3.450 0.652 1.00 95.00 346 GLY A CA 1
ATOM 2746 C C . GLY A 1 346 ? -17.666 3.722 1.705 1.00 95.00 346 GLY A C 1
ATOM 2747 O O . GLY A 1 346 ? -17.411 2.879 2.561 1.00 95.00 346 GLY A O 1
ATOM 2748 N N . LEU A 1 347 ? -16.991 4.874 1.631 1.00 96.44 347 LEU A N 1
ATOM 2749 C CA . LEU A 1 347 ? -15.844 5.156 2.485 1.00 96.44 347 LEU A CA 1
ATOM 2750 C C . LEU A 1 347 ? -16.272 5.604 3.886 1.00 96.44 347 LEU A C 1
ATOM 2752 O O . LEU A 1 347 ? -16.983 6.597 4.044 1.00 96.44 347 LEU A O 1
ATOM 2756 N N . LEU A 1 348 ? -15.769 4.919 4.910 1.00 98.06 348 LEU A N 1
ATOM 2757 C CA . LEU A 1 348 ? -15.976 5.288 6.308 1.00 98.06 348 LEU A CA 1
ATOM 2758 C C . LEU A 1 348 ? -14.803 6.126 6.804 1.00 98.06 348 LEU A C 1
ATOM 2760 O O . LEU A 1 348 ? -13.687 5.623 6.933 1.00 98.06 348 LEU A O 1
ATOM 2764 N N . VAL A 1 349 ? -15.070 7.400 7.089 1.00 98.00 349 VAL A N 1
ATOM 2765 C CA . VAL A 1 349 ? -14.096 8.344 7.648 1.00 98.00 349 VAL A CA 1
ATOM 2766 C C . VAL A 1 349 ? -14.559 8.737 9.043 1.00 98.00 349 VAL A C 1
ATOM 2768 O O . VAL A 1 349 ? -15.552 9.444 9.190 1.00 98.00 349 VAL A O 1
ATOM 2771 N N . VAL A 1 350 ? -13.842 8.273 10.062 1.00 98.31 350 VAL A N 1
ATOM 2772 C CA . VAL A 1 350 ? -14.060 8.655 11.458 1.00 98.31 350 VAL A CA 1
ATOM 2773 C C . VAL A 1 350 ? -13.231 9.912 11.734 1.00 98.31 350 VAL A C 1
ATOM 2775 O O . VAL A 1 350 ? -11.999 9.823 11.726 1.00 98.31 350 VAL A O 1
ATOM 2778 N N . PRO A 1 351 ? -13.858 11.086 11.921 1.00 97.19 351 PRO A N 1
ATOM 2779 C CA . PRO A 1 351 ? -13.134 12.348 11.960 1.00 97.19 351 PRO A CA 1
ATOM 2780 C C . PRO A 1 351 ? -12.456 12.584 13.312 1.00 97.19 351 PRO A C 1
ATOM 2782 O O . PRO A 1 351 ? -13.030 12.300 14.362 1.00 97.19 351 PRO A O 1
ATOM 2785 N N . ALA A 1 352 ? -11.261 13.178 13.279 1.00 95.94 352 ALA A N 1
ATOM 2786 C CA . ALA A 1 352 ? -10.591 13.773 14.440 1.00 95.94 352 ALA A CA 1
ATOM 2787 C C . ALA A 1 352 ? -10.500 12.879 15.702 1.00 95.94 352 ALA A C 1
ATOM 2789 O O . ALA A 1 352 ? -10.640 13.358 16.833 1.00 95.94 352 ALA A O 1
ATOM 2790 N N . VAL A 1 353 ? -10.208 11.588 15.529 1.00 97.19 353 VAL A N 1
ATOM 2791 C CA . VAL A 1 353 ? -10.045 10.638 16.638 1.00 97.19 353 VAL A CA 1
ATOM 2792 C C . VAL A 1 353 ? -8.763 10.955 17.404 1.00 97.19 353 VAL A C 1
ATOM 2794 O O . VAL A 1 353 ? -7.675 10.991 16.827 1.00 97.19 353 VAL A O 1
ATOM 2797 N N . ARG A 1 354 ? -8.869 11.159 18.722 1.00 96.81 354 ARG A N 1
ATOM 2798 C CA . ARG A 1 354 ? -7.719 11.372 19.617 1.00 96.81 354 ARG A CA 1
ATOM 2799 C C . ARG A 1 354 ? -7.153 10.025 20.062 1.00 96.81 354 ARG A C 1
ATOM 2801 O O . ARG A 1 354 ? -7.595 9.466 21.065 1.00 96.81 354 ARG A O 1
ATOM 2808 N N . ILE A 1 355 ? -6.183 9.503 19.329 1.00 96.12 355 ILE A N 1
ATOM 2809 C CA . ILE A 1 355 ? -5.541 8.212 19.587 1.00 96.12 355 ILE A CA 1
ATOM 2810 C C . ILE A 1 355 ? -4.452 8.396 20.652 1.00 96.12 355 ILE A C 1
ATOM 2812 O O . ILE A 1 355 ? -3.679 9.352 20.603 1.00 96.12 355 ILE A O 1
ATOM 2816 N N . ALA A 1 356 ? -4.386 7.488 21.626 1.00 95.50 356 ALA A N 1
ATOM 2817 C CA . ALA A 1 356 ? -3.438 7.534 22.740 1.00 95.50 356 ALA A CA 1
ATOM 2818 C C . ALA A 1 356 ? -2.412 6.396 22.650 1.00 95.50 356 ALA A C 1
ATOM 2820 O O . ALA A 1 356 ? -2.554 5.478 21.845 1.00 95.50 356 ALA A O 1
ATOM 2821 N N . ALA A 1 357 ? -1.381 6.446 23.495 1.00 93.69 357 ALA A N 1
ATOM 2822 C CA . ALA A 1 357 ? -0.380 5.384 23.586 1.00 93.69 357 ALA A CA 1
ATOM 2823 C C . ALA A 1 357 ? -0.940 4.047 24.106 1.00 93.69 357 ALA A C 1
ATOM 2825 O O . ALA A 1 357 ? -0.441 2.986 23.740 1.00 93.69 357 ALA A O 1
ATOM 2826 N N . SER A 1 358 ? -1.971 4.089 24.955 1.00 94.00 358 SER A N 1
ATOM 2827 C CA . SER A 1 358 ? -2.696 2.893 25.386 1.00 94.00 358 SER A CA 1
ATOM 2828 C C . SER A 1 358 ? -3.638 2.407 24.275 1.00 94.00 358 SER A C 1
ATOM 2830 O O . SER A 1 358 ? -4.352 3.249 23.720 1.00 94.00 358 SER A O 1
ATOM 2832 N N . PRO A 1 359 ? -3.711 1.090 24.001 1.00 96.19 359 PRO A N 1
ATOM 2833 C CA . PRO A 1 359 ? -4.682 0.507 23.076 1.00 96.19 359 PRO A CA 1
ATOM 2834 C C . PRO A 1 359 ? -6.113 0.982 23.332 1.00 96.19 359 PRO A C 1
ATOM 2836 O O . PRO A 1 359 ? -6.627 0.856 24.445 1.00 96.19 359 PRO A O 1
ATOM 2839 N N . GLY A 1 360 ? -6.742 1.541 22.298 1.00 97.69 360 GLY A N 1
ATOM 2840 C CA . GLY A 1 360 ? -8.153 1.912 22.295 1.00 97.69 360 GLY A CA 1
ATOM 2841 C C . GLY A 1 360 ? -8.914 1.139 21.225 1.00 97.69 360 GLY A C 1
ATOM 2842 O O . GLY A 1 360 ? -8.398 0.897 20.134 1.00 97.69 360 GLY A O 1
ATOM 2843 N N . ARG A 1 361 ? -10.150 0.754 21.537 1.00 98.25 361 ARG A N 1
ATOM 2844 C CA . ARG A 1 361 ? -11.046 0.047 20.625 1.00 98.25 361 ARG A CA 1
ATOM 2845 C C . ARG A 1 361 ? -11.883 1.061 19.857 1.00 98.25 361 ARG A C 1
ATOM 2847 O O . ARG A 1 361 ? -12.656 1.779 20.481 1.00 98.25 361 ARG A O 1
ATOM 2854 N N . LEU A 1 362 ? -11.725 1.120 18.537 1.00 98.69 362 LEU A N 1
ATOM 2855 C CA . LEU A 1 362 ? -12.630 1.819 17.626 1.00 98.69 362 LEU A CA 1
ATOM 2856 C C . LEU A 1 362 ? -13.779 0.876 17.262 1.00 98.69 362 LEU A C 1
ATOM 2858 O O . LEU A 1 362 ? -13.532 -0.258 16.861 1.00 98.69 362 LEU A O 1
ATOM 2862 N N . VAL A 1 363 ? -15.012 1.355 17.370 1.00 98.69 363 VAL A N 1
ATOM 2863 C CA . VAL A 1 363 ? -16.236 0.657 16.966 1.00 98.69 363 VAL A CA 1
ATOM 2864 C C . VAL A 1 363 ? -17.023 1.587 16.056 1.00 98.69 363 VAL A C 1
ATOM 2866 O O . VAL A 1 363 ? -17.225 2.747 16.407 1.00 98.69 363 VAL A O 1
ATOM 2869 N N . VAL A 1 364 ? -17.471 1.095 14.903 1.00 98.75 364 VAL A N 1
ATOM 2870 C CA . VAL A 1 364 ? -18.394 1.805 14.008 1.00 98.75 364 VAL A CA 1
ATOM 2871 C C . VAL A 1 364 ? -19.591 0.902 13.742 1.00 98.75 364 VAL A C 1
ATOM 2873 O O . VAL A 1 364 ? -19.414 -0.245 13.337 1.00 98.75 364 VAL A O 1
ATOM 2876 N N . THR A 1 365 ? -20.798 1.411 13.976 1.00 98.69 365 THR A N 1
ATOM 2877 C CA . THR A 1 365 ? -22.064 0.684 13.813 1.00 98.69 365 THR A CA 1
ATOM 2878 C C . THR A 1 365 ? -22.976 1.413 12.836 1.00 98.69 365 THR A C 1
ATOM 2880 O O . THR A 1 365 ? -23.020 2.650 12.815 1.00 98.69 365 THR A O 1
ATOM 2883 N N . ALA A 1 366 ? -23.719 0.652 12.031 1.00 97.31 366 ALA A N 1
ATOM 2884 C CA . ALA A 1 366 ? -24.815 1.216 11.249 1.00 97.31 366 ALA A CA 1
ATOM 2885 C C . ALA A 1 366 ? -25.905 1.752 12.194 1.00 97.31 366 ALA A C 1
ATOM 2887 O O . ALA A 1 366 ? -26.069 1.243 13.307 1.00 97.31 366 ALA A O 1
ATOM 2888 N N . LYS A 1 367 ? -26.594 2.812 11.768 1.00 91.62 367 LYS A N 1
ATOM 2889 C CA . LYS A 1 367 ? -27.767 3.340 12.468 1.00 91.62 367 LYS A CA 1
ATOM 2890 C C . LYS A 1 367 ? -29.059 2.739 11.948 1.00 91.62 367 LYS A C 1
ATOM 2892 O O . LYS A 1 367 ? -29.115 2.471 10.727 1.00 91.62 367 LYS A O 1
#

Secondary structure (DSSP, 8-state):
--EEEE---TTS-TT--S--SSTT-EEE-----SS--TTT-EETTTTSSS-GGGS-EE-HHHHHHHHHHHHHHHHS---GGGEEEEEE----S-TT----S--HHHHHHHHHHHHTTTT-SEEEEES---SBHHHHHHHHHHHHH--GGGT-BBTTSSBHHHHTBHHHHHHHS-TTPPPPEEEEEEES--HHHHHHHHHHHHTT--EEEEEETT---SS---STT--SSSSS------TTS-EEEEE--S----TT--TTS-HHHHTT-EEESTTEEEEEEEEEEETTEEEEEEEE-SSTT-EEEEEEEEE--SS--PPTT-EEEEEEE-TTSPPEEEEEEPBTTTBEEEEEEEEESS-EEEEEEE-

Foldseek 3Di:
DAEEEEEEDPPDDQPDDPAAAAPPYDYDYDDCDPDLCLQFFFQPCQPHPDDSLVTATERVSLVVSVVVLVVCVVVDVHDQQRYEYEYFDPPPPDPVPDPDDPCSRLQNQVLSQFVPQVRHLAGWHHADHDLFCLVHPQVVCCSGGNHVVSQGAYPVRGRPRVSSNNLVVLQPDDLLDAGHAYEYKYQFADPSNVSNVVSCLVSLYHYKYWWANSMDPRTAAAEPQQDPPPSYGDHPGTLQFKDKRWNDPDFPQPPDDDPPDDPVRSNRGGIDCRQKYWYRVPWDAACFKTKIKIAGRDPAWDKDWTKIKIPNRDRPQDDAQFKKKKWKDDPPDDIDIDMDGQHPSRIDIHHGDIHYHDIMMMMIGGD

Sequence (367 aa):
MPLELSLPREDRSYWRTQYRIERDSIVITPYDFPVETWWYGYHEALGTLKSFRQGIVRNYTERRLLWFVDWAARKWPVDRNRVLVTAVRRSSGGAGGSWSTRGCSTGGALHLGLRHRKVFSSIQIGYNARPDYAAEVADSMIKVWGKPEWEIKTDTGKTVWEELNLVKLVAELPASEDLPLVTMTGRGTTDLQRAFYNALLAKGQPIMANFGYWGGPKLLPASASGTWPAPMMRLDVRRNLPLPAFRVVALERVKGTSASIPPEVEKARGKINTQLRWSGDDAVDKPDRVELTVWVQGRRGAKVTTDIILRRLASFRPAAGSACRWEYGPKDGQKQSGELKVAPGGLLVVPAVRIAASPGRLVVTAK

pLDDT: mean 87.61, std 15.18, range [41.66, 98.75]

Radius of gyration: 21.09 Å; chains: 1; bounding box: 57×51×67 Å